Protein AF-A0A7S0HJ41-F1 (afdb_monomer)

Nearest PDB structures (foldseek):
  8xhu-assembly1_B  TM=4.695E-01  e=4.888E-01  Helicobacter pylori 26695
  8xhu-assembly1_C  TM=4.682E-01  e=4.888E-01  Helicobacter pylori 26695
  8xhu-assembly1_A  TM=4.691E-01  e=4.888E-01  Helicobacter pylori 26695
  8xkf-assembly1_A  TM=4.691E-01  e=5.525E-01  Helicobacter pylori 26695
  3re3-assembly2_D  TM=3.876E-01  e=3.385E-01  Francisella tularensis subsp. tularensis SCHU S4

Radius of gyration: 26.17 Å; Cα contacts (8 Å, |Δi|>4): 206; chains: 1; bounding box: 61×37×80 Å

InterPro domains:
  IPR002303 Valine-tRNA ligase [PTHR11946] (1-178)
  IPR009080 Aminoacyl-tRNA synthetase, class Ia, anticodon-binding [SSF47323] (1-137)
  IPR010978 Class I and II aminoacyl-tRNA synthetase, tRNA-binding arm [SSF46589] (123-187)
  IPR019499 Valyl-tRNA synthetase, tRNA-binding arm [PF10458] (123-187)
  IPR037118 Valyl-tRNA synthetase, tRNA-binding arm superfamily [G3DSA:1.10.287.380] (116-187)

pLDDT: mean 84.2, std 10.46, range [46.31, 95.56]

Secondary structure (DSSP, 8-state):
--PPPP---SPPPP--HHHHHHHHHHHHHHHHHHHHHHHTT--TT--B--EEEE-GGGGGGHHHHHHTHHHHHHHHTB-GGG-EEEE--TTSSS--TTPPTTEEEEEEETTEEEEEEHHHH--HHHHHHHHHHHHHHHHHHHHHHHHHHT-HHHHTTS-HHHHHHHHHHHHHHHHHHHHHHHHHHHSPP-

Sequence (190 aa):
MVAAWPQLADQELPVDAEAIVQFEAVQGLVRAVRNARAEYRVEPGKKVTATFAAGGVAAELVPVLEAELDAIATLARIEAETFEVIVLDVSDGSGASGAPPNSVRLVVQDGLEAYLPLADLMDADKERARLGKQAKTLEDGIEKLEKRLNGPGFADKAPPAVVAKAQGELDEQRAALAAVNISLKELPSE

Mean predicted aligned error: 10.28 Å

Solvent-accessible surface area (backbone atoms only — not comparable to full-atom values): 10832 Å² total; per-residue (Å²): 142,81,77,80,75,89,76,76,80,90,57,82,74,93,76,60,69,66,61,48,55,55,49,50,50,54,53,38,48,36,48,52,49,42,49,51,37,58,73,55,61,40,58,90,86,57,61,26,56,42,38,36,26,29,13,81,82,31,43,76,46,49,68,53,53,63,72,42,35,70,58,47,19,65,74,40,34,36,40,65,93,52,62,42,82,40,56,31,48,77,88,75,78,82,52,42,69,83,62,66,79,74,40,50,78,41,80,59,52,84,42,31,34,38,33,33,43,42,78,60,42,41,56,61,65,61,51,48,53,51,48,50,53,51,42,51,54,38,51,58,48,43,55,53,51,50,54,46,56,72,27,75,75,40,60,75,66,49,57,66,71,59,51,52,49,54,50,50,54,42,52,52,44,51,53,52,40,52,51,50,56,50,55,63,66,69,50,80,77,133

Foldseek 3Di:
DDDPDDDPPVDDDDDDPVVVVLVLLLVLLLVQLQVLLVVLVPDPQQAFAKEKEAEDPRVVSVVVCVVCLVVSCVSSVYDSVRYHYFYFPPPPVPTTDPADPQWDWTDRDVRIIMTTHVVSSHDLVVLLVVLVVVLVVLVVVLVVLVCQCPPPCPVVPPDPVVSVVSVVVNVVSVVVSVVSVVVSVVRDDD

Organism: NCBI:txid33657

Structure (mmCIF, N/CA/C/O backbone):
data_AF-A0A7S0HJ41-F1
#
_entry.id   AF-A0A7S0HJ41-F1
#
loop_
_atom_site.group_PDB
_atom_site.id
_atom_site.type_symbol
_atom_site.label_atom_id
_atom_site.label_alt_id
_atom_site.label_comp_id
_atom_site.label_asym_id
_atom_site.label_entity_id
_atom_site.label_seq_id
_atom_site.pdbx_PDB_ins_code
_atom_site.Cartn_x
_atom_site.Cartn_y
_atom_site.Cartn_z
_atom_site.occupancy
_atom_site.B_iso_or_equiv
_atom_site.auth_seq_id
_atom_site.auth_comp_id
_atom_site.auth_asym_id
_atom_site.auth_atom_id
_atom_site.pdbx_PDB_model_num
ATOM 1 N N . MET A 1 1 ? -11.178 19.321 -38.843 1.00 61.84 1 MET A N 1
ATOM 2 C CA . MET A 1 1 ? -11.620 17.928 -39.050 1.00 61.84 1 MET A CA 1
ATOM 3 C C . MET A 1 1 ? -11.489 17.602 -40.537 1.00 61.84 1 MET A C 1
ATOM 5 O O . MET A 1 1 ? -12.437 17.852 -41.258 1.00 61.84 1 MET A O 1
ATOM 9 N N . VAL A 1 2 ? -10.314 17.161 -41.016 1.00 72.75 2 VAL A N 1
ATOM 10 C CA . VAL A 1 2 ? -10.172 16.528 -42.356 1.00 72.75 2 VAL A CA 1
ATOM 11 C C . VAL A 1 2 ? -8.894 15.674 -42.481 1.00 72.75 2 VAL A C 1
ATOM 13 O O . VAL A 1 2 ? -8.319 15.540 -43.554 1.00 72.75 2 VAL A O 1
ATOM 16 N N . ALA A 1 3 ? -8.420 15.078 -41.383 1.00 82.94 3 ALA A N 1
ATOM 17 C CA . ALA A 1 3 ? -7.480 13.968 -41.527 1.00 82.94 3 ALA A CA 1
ATOM 18 C C . ALA A 1 3 ? -8.279 12.741 -41.983 1.00 82.94 3 ALA A C 1
ATOM 20 O O . ALA A 1 3 ? -9.374 12.500 -41.464 1.00 82.94 3 ALA A O 1
ATOM 21 N N . ALA A 1 4 ? -7.759 11.998 -42.960 1.00 85.94 4 ALA A N 1
ATOM 22 C CA . ALA A 1 4 ? -8.336 10.713 -43.321 1.00 85.94 4 ALA A CA 1
ATOM 23 C C . ALA A 1 4 ? -8.298 9.789 -42.098 1.00 85.94 4 ALA A C 1
ATOM 25 O O . ALA A 1 4 ? -7.310 9.762 -41.361 1.00 85.94 4 ALA A O 1
ATOM 26 N N . TRP A 1 5 ? -9.388 9.058 -41.871 1.00 84.94 5 TRP A N 1
ATOM 27 C CA . TRP A 1 5 ? -9.428 8.046 -40.823 1.00 84.94 5 TRP A CA 1
ATOM 28 C C . TRP A 1 5 ? -8.372 6.965 -41.113 1.00 84.94 5 TRP A C 1
ATOM 30 O O . TRP A 1 5 ? -8.244 6.584 -42.282 1.00 84.94 5 TRP A O 1
ATOM 40 N N . PRO A 1 6 ? -7.622 6.467 -40.109 1.00 85.44 6 PRO A N 1
ATOM 41 C CA . PRO A 1 6 ? -6.610 5.438 -40.327 1.00 85.44 6 PRO A CA 1
ATOM 42 C C . PRO A 1 6 ? -7.224 4.205 -40.997 1.00 85.44 6 PRO A C 1
ATOM 44 O O . PRO A 1 6 ? -8.213 3.656 -40.510 1.00 85.44 6 PRO A O 1
ATOM 47 N N . GLN A 1 7 ? -6.651 3.784 -42.123 1.00 81.56 7 GLN A N 1
ATOM 48 C CA . GLN A 1 7 ? -7.089 2.593 -42.844 1.00 81.56 7 GLN A CA 1
ATOM 49 C C . GLN A 1 7 ? -6.137 1.439 -42.532 1.00 81.56 7 GLN A C 1
ATOM 51 O O . GLN A 1 7 ? -4.973 1.463 -42.920 1.00 81.56 7 GLN A O 1
ATOM 56 N N . LEU A 1 8 ? -6.646 0.432 -41.822 1.00 76.44 8 LEU A N 1
ATOM 57 C CA . LEU A 1 8 ? -5.980 -0.851 -41.601 1.00 76.44 8 LEU A CA 1
ATOM 58 C C . LEU A 1 8 ? -6.201 -1.699 -42.861 1.00 76.44 8 LEU A C 1
ATOM 60 O O . LEU A 1 8 ? -7.171 -2.443 -42.949 1.00 76.44 8 LEU A O 1
ATOM 64 N N . ALA A 1 9 ? -5.386 -1.483 -43.893 1.00 66.75 9 ALA A N 1
ATOM 65 C CA . ALA A 1 9 ? -5.538 -2.122 -45.203 1.00 66.75 9 ALA A CA 1
ATOM 66 C C . ALA A 1 9 ? -5.047 -3.584 -45.189 1.00 66.75 9 ALA A C 1
ATOM 68 O O . ALA A 1 9 ? -4.016 -3.890 -45.782 1.00 66.75 9 ALA A O 1
ATOM 69 N N . ASP A 1 10 ? -5.748 -4.456 -44.455 1.00 71.12 10 ASP A N 1
ATOM 70 C CA . ASP A 1 10 ? -5.422 -5.881 -44.238 1.00 71.12 10 ASP A CA 1
ATOM 71 C C . ASP A 1 10 ? -3.997 -6.141 -43.693 1.00 71.12 10 ASP A C 1
ATOM 73 O O . ASP A 1 10 ? -3.511 -7.271 -43.694 1.00 71.12 10 ASP A O 1
ATOM 77 N N . GLN A 1 11 ? -3.319 -5.096 -43.207 1.00 73.81 11 GLN A N 1
ATOM 78 C CA . GLN A 1 11 ? -1.989 -5.164 -42.607 1.00 73.81 11 GLN A CA 1
ATOM 79 C C . GLN A 1 11 ? -2.094 -5.316 -41.093 1.00 73.81 11 GLN A C 1
ATOM 81 O O . GLN A 1 11 ? -2.777 -4.535 -40.424 1.00 73.81 11 GLN A O 1
ATOM 86 N N . GLU A 1 12 ? -1.368 -6.292 -40.553 1.00 77.50 12 GLU A N 1
ATOM 87 C CA . GLU A 1 12 ? -1.119 -6.371 -39.118 1.00 77.50 12 GLU A CA 1
ATOM 88 C C . GLU A 1 12 ? -0.282 -5.163 -38.684 1.00 77.50 12 GLU A C 1
ATOM 90 O O . GLU A 1 12 ? 0.683 -4.772 -39.347 1.00 77.50 12 GLU A O 1
ATOM 95 N N . LEU A 1 13 ? -0.684 -4.536 -37.579 1.00 82.38 13 LEU A N 1
ATOM 96 C CA . LEU A 1 13 ? 0.077 -3.438 -36.996 1.00 82.38 13 LEU A CA 1
ATOM 97 C C . LEU A 1 13 ? 1.436 -3.955 -36.508 1.00 82.38 13 LEU A C 1
ATOM 99 O O . LEU A 1 13 ? 1.514 -5.094 -36.048 1.00 82.38 13 LEU A O 1
ATOM 103 N N . PRO A 1 14 ? 2.498 -3.133 -36.558 1.00 85.19 14 PRO A N 1
ATOM 104 C CA . PRO A 1 14 ? 3.761 -3.502 -35.941 1.00 85.19 14 PRO A CA 1
ATOM 105 C C . PRO A 1 14 ? 3.536 -3.731 -34.443 1.00 85.19 14 PRO A C 1
ATOM 107 O O . PRO A 1 14 ? 3.084 -2.835 -33.729 1.00 85.19 14 PRO A O 1
ATOM 110 N N . VAL A 1 15 ? 3.833 -4.948 -33.989 1.00 90.12 15 VAL A N 1
ATOM 111 C CA . VAL A 1 15 ? 3.780 -5.342 -32.581 1.00 90.12 15 VAL A CA 1
ATOM 112 C C . VAL A 1 15 ? 5.204 -5.557 -32.104 1.00 90.12 15 VAL A C 1
ATOM 114 O O . VAL A 1 15 ? 5.925 -6.395 -32.643 1.00 90.12 15 VAL A O 1
ATOM 117 N N . ASP A 1 16 ? 5.588 -4.808 -31.079 1.00 94.31 16 ASP A N 1
ATOM 118 C CA . ASP A 1 16 ? 6.848 -5.001 -30.378 1.00 94.31 16 ASP A CA 1
ATOM 119 C C . ASP A 1 16 ? 6.588 -5.829 -29.115 1.00 94.31 16 ASP A C 1
ATOM 121 O O . ASP A 1 16 ? 6.077 -5.331 -28.111 1.00 94.31 16 ASP A O 1
ATOM 125 N N . ALA A 1 17 ? 6.876 -7.129 -29.199 1.00 93.44 17 ALA A N 1
ATOM 126 C CA . ALA A 1 17 ? 6.646 -8.058 -28.098 1.00 93.44 17 ALA A CA 1
ATOM 127 C C . ALA A 1 17 ? 7.552 -7.768 -26.891 1.00 93.44 17 ALA A C 1
ATOM 129 O O . ALA A 1 17 ? 7.129 -7.961 -25.753 1.00 93.44 17 ALA A O 1
ATOM 130 N N . GLU A 1 18 ? 8.773 -7.285 -27.131 1.00 91.38 18 GLU A N 1
ATOM 131 C CA . GLU A 1 18 ? 9.718 -6.952 -26.068 1.00 91.38 18 GLU A CA 1
ATOM 132 C C . GLU A 1 18 ? 9.232 -5.721 -25.300 1.00 91.38 18 GLU A C 1
ATOM 134 O O . GLU A 1 18 ? 9.114 -5.766 -24.074 1.00 91.38 18 GLU A O 1
ATOM 139 N N . ALA A 1 19 ? 8.830 -4.669 -26.020 1.00 91.75 19 ALA A N 1
ATOM 140 C CA . ALA A 1 19 ? 8.266 -3.468 -25.412 1.00 91.75 19 ALA A CA 1
ATOM 141 C C . ALA A 1 19 ? 6.992 -3.766 -24.604 1.00 91.75 19 ALA A C 1
ATOM 143 O O . ALA A 1 19 ? 6.773 -3.162 -23.555 1.00 91.75 19 ALA A O 1
ATOM 144 N N . ILE A 1 20 ? 6.157 -4.712 -25.055 1.00 93.44 20 ILE A N 1
ATOM 145 C CA . ILE A 1 20 ? 4.972 -5.147 -24.302 1.00 93.44 20 ILE A CA 1
ATOM 146 C C . ILE A 1 20 ? 5.381 -5.767 -22.963 1.00 93.44 20 ILE A C 1
ATOM 148 O O . ILE A 1 20 ? 4.877 -5.331 -21.930 1.00 93.44 20 ILE A O 1
ATOM 152 N N . VAL A 1 21 ? 6.314 -6.724 -22.957 1.00 91.75 21 VAL A N 1
ATOM 153 C CA . VAL A 1 21 ? 6.778 -7.389 -21.723 1.00 91.75 21 VAL A CA 1
ATOM 154 C C . VAL A 1 21 ? 7.402 -6.383 -20.753 1.00 91.75 21 VAL A C 1
ATOM 156 O O . VAL A 1 21 ? 7.091 -6.374 -19.560 1.00 91.75 21 VAL A O 1
ATOM 159 N N . GLN A 1 22 ? 8.249 -5.496 -21.271 1.00 91.94 22 GLN A N 1
ATOM 160 C CA . GLN A 1 22 ? 8.882 -4.429 -20.500 1.00 91.94 22 GLN 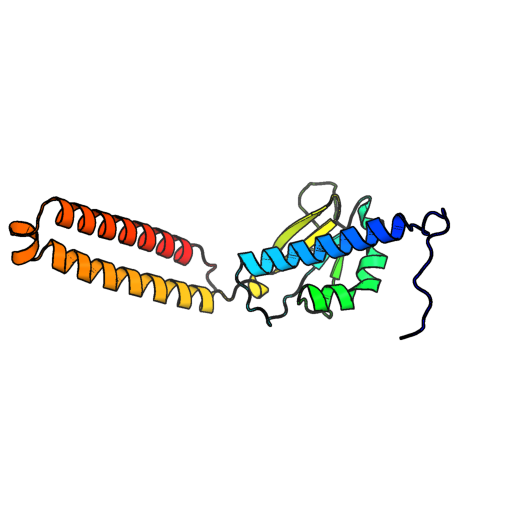A CA 1
ATOM 161 C C . GLN A 1 22 ? 7.841 -3.495 -19.866 1.00 91.94 22 GLN A C 1
ATOM 163 O O . GLN A 1 22 ? 7.886 -3.209 -18.665 1.00 91.94 22 GLN A O 1
ATOM 168 N N . PHE A 1 23 ? 6.855 -3.060 -20.651 1.00 93.31 23 PHE A N 1
ATOM 169 C CA . PHE A 1 23 ? 5.800 -2.174 -20.176 1.00 93.31 23 PHE A CA 1
ATOM 170 C C . PHE A 1 23 ? 4.867 -2.859 -19.171 1.00 93.31 23 PHE A C 1
ATOM 172 O O . PHE A 1 23 ? 4.455 -2.238 -18.189 1.00 93.31 23 PHE A O 1
ATOM 179 N N . GLU A 1 24 ? 4.559 -4.143 -19.358 1.00 94.12 24 GLU A N 1
ATOM 180 C CA . GLU A 1 24 ? 3.777 -4.933 -18.405 1.00 94.12 24 GLU A CA 1
ATOM 181 C C . GLU A 1 24 ? 4.469 -5.035 -17.043 1.00 94.12 24 GLU A C 1
ATOM 183 O O . GLU A 1 24 ? 3.802 -4.868 -16.015 1.00 94.12 24 GLU A O 1
ATOM 188 N N . ALA A 1 25 ? 5.795 -5.208 -17.017 1.00 91.81 25 ALA A N 1
ATOM 189 C CA . ALA A 1 25 ? 6.572 -5.209 -15.780 1.00 91.81 25 ALA A CA 1
ATOM 190 C C . ALA A 1 25 ? 6.502 -3.851 -15.059 1.00 91.81 25 ALA A C 1
ATOM 192 O O . ALA A 1 25 ? 6.196 -3.800 -13.863 1.00 91.81 25 ALA A O 1
ATOM 193 N N . VAL A 1 26 ? 6.678 -2.741 -15.789 1.00 93.06 26 VAL A N 1
ATOM 194 C CA . VAL A 1 26 ? 6.526 -1.373 -15.253 1.00 93.06 26 VAL A CA 1
ATOM 195 C C . VAL A 1 26 ? 5.117 -1.158 -14.690 1.00 93.06 26 VAL A C 1
ATOM 197 O O . VAL A 1 26 ? 4.940 -0.660 -13.573 1.00 93.06 26 VAL A O 1
ATOM 200 N N . GLN A 1 27 ? 4.083 -1.575 -15.423 1.00 94.88 27 GLN A N 1
ATOM 201 C CA . GLN A 1 27 ? 2.699 -1.491 -14.959 1.00 94.88 27 GLN A CA 1
ATOM 202 C C . GLN A 1 27 ? 2.441 -2.350 -13.720 1.00 94.88 27 GLN A C 1
ATOM 204 O O . GLN A 1 27 ? 1.666 -1.943 -12.849 1.00 94.88 27 GLN A O 1
ATOM 209 N N . GLY A 1 28 ? 3.018 -3.551 -13.666 1.00 94.50 28 GLY A N 1
ATOM 210 C CA . GLY A 1 28 ? 2.937 -4.454 -12.523 1.00 94.50 28 GLY A CA 1
ATOM 211 C C . GLY A 1 28 ? 3.541 -3.812 -11.280 1.00 94.50 28 GLY A C 1
ATOM 212 O O . GLY A 1 28 ? 2.885 -3.756 -10.240 1.00 94.50 28 GLY A O 1
ATOM 213 N N . LEU A 1 29 ? 4.727 -3.225 -11.424 1.00 92.50 29 LEU A N 1
ATOM 214 C CA . LEU A 1 29 ? 5.444 -2.530 -10.360 1.00 92.50 29 LEU A CA 1
ATOM 215 C C . LEU A 1 29 ? 4.627 -1.365 -9.793 1.00 92.50 29 LEU A C 1
ATOM 217 O O . LEU A 1 29 ? 4.362 -1.290 -8.592 1.00 92.50 29 LEU A O 1
ATOM 221 N N . VAL A 1 30 ? 4.143 -0.488 -10.676 1.00 94.19 30 VAL A N 1
ATOM 222 C CA . VAL A 1 30 ? 3.308 0.659 -10.297 1.00 94.19 30 VAL A CA 1
ATOM 223 C C . VAL A 1 30 ? 2.020 0.201 -9.606 1.00 94.19 30 VAL A C 1
ATOM 225 O O . VAL A 1 30 ? 1.594 0.819 -8.626 1.00 94.19 30 VAL A O 1
ATOM 228 N N . ARG A 1 31 ? 1.382 -0.871 -10.095 1.00 95.56 31 ARG A N 1
ATOM 229 C CA . ARG A 1 31 ? 0.179 -1.442 -9.469 1.00 95.56 31 ARG A CA 1
ATOM 230 C C . ARG A 1 31 ? 0.475 -1.983 -8.075 1.00 95.56 31 ARG A C 1
ATOM 232 O O . ARG A 1 31 ? -0.272 -1.658 -7.156 1.00 95.56 31 ARG A O 1
ATOM 239 N N . ALA A 1 32 ? 1.554 -2.742 -7.910 1.00 93.94 32 ALA A N 1
ATOM 240 C CA . ALA A 1 32 ? 1.951 -3.301 -6.623 1.00 93.94 32 ALA A CA 1
ATOM 241 C C . ALA A 1 32 ? 2.167 -2.193 -5.581 1.00 93.94 32 ALA A C 1
ATOM 243 O O . ALA A 1 32 ? 1.553 -2.225 -4.514 1.00 93.94 32 ALA A O 1
ATOM 244 N N . VAL A 1 33 ? 2.937 -1.155 -5.925 1.00 92.38 33 VAL A N 1
ATOM 245 C CA . VAL A 1 33 ? 3.189 -0.020 -5.020 1.00 92.38 33 VAL A CA 1
ATOM 246 C C . VAL A 1 33 ? 1.896 0.725 -4.681 1.00 92.38 33 VAL A C 1
ATOM 248 O O . VAL A 1 33 ? 1.646 1.043 -3.519 1.00 92.38 33 VAL A O 1
ATOM 251 N N . ARG A 1 34 ? 1.026 0.991 -5.664 1.00 93.56 34 ARG A N 1
ATOM 252 C CA . ARG A 1 34 ? -0.260 1.669 -5.415 1.00 93.56 34 ARG A CA 1
ATOM 253 C C . ARG A 1 34 ? -1.185 0.858 -4.511 1.00 93.56 34 ARG A C 1
ATOM 255 O O . ARG A 1 34 ? -1.835 1.451 -3.652 1.00 93.56 34 ARG A O 1
ATOM 262 N N . ASN A 1 35 ? -1.232 -0.459 -4.692 1.00 93.38 35 ASN A N 1
ATOM 263 C CA . ASN A 1 35 ? -2.031 -1.350 -3.857 1.00 93.38 35 ASN A CA 1
ATOM 264 C C . ASN A 1 35 ? -1.524 -1.342 -2.415 1.00 93.38 35 ASN A C 1
ATOM 266 O O . ASN A 1 35 ? -2.322 -1.121 -1.509 1.00 93.38 35 ASN A O 1
ATOM 270 N N . ALA A 1 36 ? -0.209 -1.457 -2.210 1.00 90.56 36 ALA A N 1
ATOM 271 C CA . ALA A 1 36 ? 0.387 -1.348 -0.882 1.00 90.56 36 ALA A CA 1
ATOM 272 C C . ALA A 1 36 ? 0.071 0.012 -0.238 1.00 90.56 36 ALA A C 1
ATOM 274 O O . ALA A 1 36 ? -0.405 0.075 0.892 1.00 90.56 36 ALA A O 1
ATOM 275 N N . ARG A 1 37 ? 0.216 1.123 -0.973 1.00 90.75 37 ARG A N 1
ATOM 276 C CA . ARG A 1 37 ? -0.156 2.454 -0.459 1.00 90.75 37 ARG A CA 1
ATOM 277 C C . ARG A 1 37 ? -1.628 2.532 -0.039 1.00 90.75 37 ARG A C 1
ATOM 279 O O . ARG A 1 37 ? -1.931 3.179 0.959 1.00 90.75 37 ARG A O 1
ATOM 286 N N . ALA A 1 38 ? -2.537 1.889 -0.772 1.00 88.81 38 ALA A N 1
ATOM 287 C CA . ALA A 1 38 ? -3.955 1.843 -0.416 1.00 88.81 38 ALA A CA 1
ATOM 288 C C . ALA A 1 38 ? -4.219 0.971 0.823 1.00 88.81 38 ALA A C 1
ATOM 290 O O . ALA A 1 38 ? -4.991 1.371 1.695 1.00 88.81 38 ALA A O 1
ATOM 291 N N . GLU A 1 39 ? -3.555 -0.181 0.919 1.00 87.25 39 GLU A N 1
ATOM 292 C CA . GLU A 1 39 ? -3.651 -1.110 2.047 1.00 87.25 39 GLU A CA 1
ATOM 293 C C . GLU A 1 39 ? -3.184 -0.460 3.356 1.00 87.25 39 GLU A C 1
ATOM 295 O O . GLU A 1 39 ? -3.925 -0.451 4.341 1.00 87.25 39 GLU A O 1
ATOM 300 N N . TYR A 1 40 ? -2.026 0.204 3.325 1.00 85.81 40 TYR A N 1
ATOM 301 C CA . TYR A 1 40 ? -1.473 0.959 4.455 1.00 85.81 40 TYR A CA 1
ATOM 302 C C . TYR A 1 40 ? -2.077 2.364 4.614 1.00 85.81 40 TYR A C 1
ATOM 304 O O . TYR A 1 40 ? -1.671 3.117 5.496 1.00 85.81 40 TYR A O 1
ATOM 312 N N . ARG A 1 41 ? -3.075 2.725 3.792 1.00 83.44 41 ARG A N 1
ATOM 313 C CA . ARG A 1 41 ? -3.804 4.008 3.847 1.00 83.44 41 ARG A CA 1
ATOM 314 C C . ARG A 1 41 ? -2.887 5.236 3.812 1.00 83.44 41 ARG A C 1
ATOM 316 O O . ARG A 1 41 ? -3.162 6.248 4.459 1.00 83.44 41 ARG A O 1
ATOM 323 N N . VAL A 1 42 ? -1.822 5.154 3.022 1.00 86.00 42 VAL A N 1
ATOM 324 C CA . VAL A 1 42 ? -0.880 6.252 2.792 1.00 86.00 42 VAL A CA 1
ATOM 325 C C . VAL A 1 42 ? -1.631 7.456 2.227 1.00 86.00 42 VAL A C 1
ATOM 327 O O . VAL A 1 42 ? -2.448 7.328 1.312 1.00 86.00 42 VAL A O 1
ATOM 330 N N . GLU A 1 43 ? -1.330 8.649 2.739 1.00 84.81 43 GLU A N 1
ATOM 331 C CA . GLU A 1 43 ? -1.908 9.888 2.220 1.00 84.81 43 GLU A CA 1
ATOM 332 C C . GLU A 1 43 ? -1.629 10.021 0.707 1.00 84.81 43 GLU A C 1
ATOM 334 O O . GLU A 1 43 ? -0.477 9.885 0.285 1.00 84.81 43 GLU A O 1
ATOM 339 N N . PRO A 1 44 ? -2.631 10.334 -0.142 1.00 83.12 44 PRO A N 1
ATOM 340 C CA . PRO A 1 44 ? -2.469 10.291 -1.598 1.00 83.12 44 PRO A CA 1
ATOM 341 C C . PRO A 1 44 ? -1.278 11.095 -2.137 1.00 83.12 44 PRO A C 1
ATOM 343 O O . PRO A 1 44 ? -0.639 10.658 -3.097 1.00 83.12 44 PRO A O 1
ATOM 346 N N . GLY A 1 45 ? -0.963 12.234 -1.510 1.00 85.00 45 GLY A N 1
ATOM 347 C CA . GLY A 1 45 ? 0.143 13.120 -1.881 1.00 85.00 45 GLY A CA 1
ATOM 348 C C . GLY A 1 45 ? 1.493 12.816 -1.222 1.00 85.00 45 GLY A C 1
ATOM 349 O O . GLY A 1 45 ? 2.490 13.383 -1.664 1.00 85.00 45 GLY A O 1
ATOM 350 N N . LYS A 1 46 ? 1.553 11.941 -0.205 1.00 86.50 46 LYS A N 1
ATOM 351 C CA . LYS A 1 46 ? 2.812 11.569 0.459 1.00 86.50 46 LYS A CA 1
ATOM 352 C C . LYS A 1 46 ? 3.649 10.727 -0.499 1.00 86.50 46 LYS A C 1
ATOM 354 O O . LYS A 1 46 ? 3.169 9.698 -0.983 1.00 86.50 46 LYS A O 1
ATOM 359 N N . LYS A 1 47 ? 4.873 11.171 -0.779 1.00 89.50 47 LYS A N 1
ATOM 360 C CA . LYS A 1 47 ? 5.847 10.348 -1.493 1.00 89.50 47 LYS A CA 1
ATOM 361 C C . LYS A 1 47 ? 6.456 9.330 -0.531 1.00 89.50 47 LYS A C 1
ATOM 363 O O . LYS A 1 47 ? 6.551 9.606 0.661 1.00 89.50 47 LYS A O 1
ATOM 368 N N . VAL A 1 48 ? 6.785 8.153 -1.044 1.00 88.94 48 VAL A N 1
ATOM 369 C CA . VAL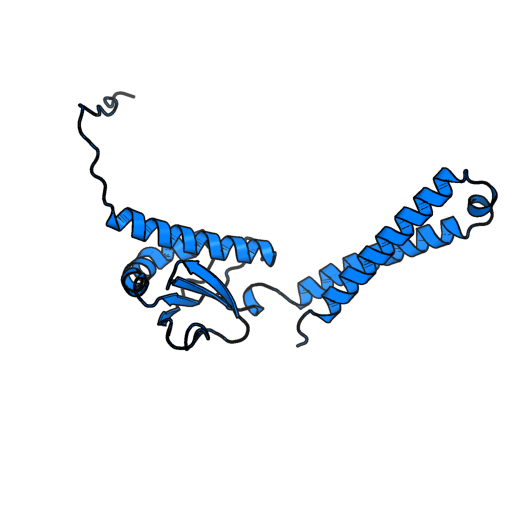 A 1 48 ? 7.391 7.064 -0.265 1.00 88.94 48 VAL A CA 1
ATOM 370 C C . VAL A 1 48 ? 8.686 6.624 -0.930 1.00 88.94 48 VAL A C 1
ATOM 372 O O . VAL A 1 48 ? 8.784 6.672 -2.159 1.00 88.94 48 VAL A O 1
ATOM 375 N N . THR A 1 49 ? 9.671 6.203 -0.149 1.00 90.06 49 THR A N 1
ATOM 376 C CA . THR A 1 49 ? 10.867 5.578 -0.715 1.00 90.06 49 THR A CA 1
ATOM 377 C C . THR A 1 49 ? 10.541 4.155 -1.169 1.00 90.06 49 THR A C 1
ATOM 379 O O . THR A 1 49 ? 9.626 3.507 -0.647 1.00 90.06 49 THR A O 1
ATOM 382 N N . ALA A 1 50 ? 11.230 3.687 -2.207 1.00 88.69 50 ALA A N 1
ATOM 383 C CA . ALA A 1 50 ? 11.043 2.344 -2.735 1.00 88.69 50 ALA A CA 1
ATOM 384 C C . ALA A 1 50 ? 12.363 1.807 -3.287 1.00 88.69 50 ALA A C 1
ATOM 386 O O . ALA A 1 50 ? 12.994 2.445 -4.127 1.00 88.69 50 ALA A O 1
ATOM 387 N N . THR A 1 51 ? 12.726 0.607 -2.849 1.00 88.94 51 THR A N 1
ATOM 388 C CA . THR A 1 51 ? 13.858 -0.150 -3.384 1.00 88.94 51 THR A CA 1
ATOM 389 C C . THR A 1 51 ? 13.311 -1.261 -4.260 1.00 88.94 51 THR A C 1
ATOM 391 O O . THR A 1 51 ? 12.456 -2.033 -3.823 1.00 88.94 51 THR A O 1
ATOM 394 N N . PHE A 1 52 ? 13.782 -1.364 -5.494 1.00 88.38 52 PHE A N 1
ATOM 395 C CA . PHE A 1 52 ? 13.371 -2.431 -6.397 1.00 88.38 52 PHE A CA 1
ATOM 396 C C . PHE A 1 52 ? 14.440 -3.500 -6.454 1.00 88.38 52 PHE A C 1
ATOM 398 O O . PHE A 1 52 ? 15.627 -3.202 -6.427 1.00 88.38 52 PHE A O 1
ATOM 405 N N . ALA A 1 53 ? 14.020 -4.754 -6.524 1.00 87.19 53 ALA A N 1
ATOM 406 C CA . ALA A 1 53 ? 14.938 -5.864 -6.644 1.00 87.19 53 ALA A CA 1
ATOM 407 C C . ALA A 1 53 ? 14.615 -6.674 -7.886 1.00 87.19 53 ALA A C 1
ATOM 409 O O . ALA A 1 53 ? 13.470 -7.081 -8.083 1.00 87.1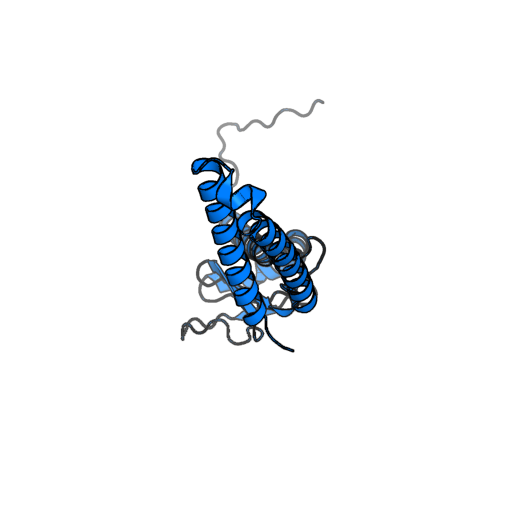9 53 ALA A O 1
ATOM 410 N N . ALA A 1 54 ? 15.631 -6.911 -8.706 1.00 87.19 54 ALA A N 1
ATOM 411 C CA . ALA A 1 54 ? 15.516 -7.701 -9.919 1.00 87.19 54 ALA A CA 1
ATOM 412 C C . ALA A 1 54 ? 16.587 -8.798 -9.941 1.00 87.19 54 ALA A C 1
ATOM 414 O O . ALA A 1 54 ? 17.749 -8.554 -9.615 1.00 87.19 54 ALA A O 1
ATOM 415 N N . GLY A 1 55 ? 16.212 -10.016 -10.321 1.00 85.19 55 GLY A N 1
ATOM 416 C CA . GLY A 1 55 ? 17.120 -11.155 -10.444 1.00 85.19 55 GLY A CA 1
ATOM 417 C C . GLY A 1 55 ? 16.605 -12.202 -11.427 1.00 85.19 55 GLY A C 1
ATOM 418 O O . GLY A 1 55 ? 15.470 -12.134 -11.902 1.00 85.19 55 GLY A O 1
ATOM 419 N N . GLY A 1 56 ? 17.455 -13.173 -11.767 1.00 84.38 56 GLY A N 1
ATOM 420 C CA . GLY A 1 56 ? 17.129 -14.191 -12.769 1.00 84.38 56 GLY A CA 1
ATOM 421 C C . GLY A 1 56 ? 16.762 -13.566 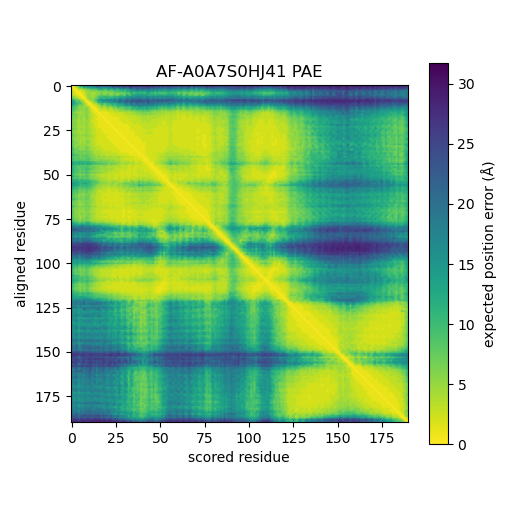-14.120 1.00 84.38 56 GLY A C 1
ATOM 422 O O . GLY A 1 56 ? 17.489 -12.714 -14.623 1.00 84.38 56 GLY A O 1
ATOM 423 N N . VAL A 1 57 ? 15.619 -13.967 -14.686 1.00 81.25 57 VAL A N 1
ATOM 424 C CA . VAL A 1 57 ? 15.107 -13.447 -15.972 1.00 81.25 57 VAL A CA 1
ATOM 425 C C . VAL A 1 57 ? 14.751 -11.958 -15.886 1.00 81.25 57 VAL A C 1
ATOM 427 O O . VAL A 1 57 ? 14.928 -11.219 -16.847 1.00 81.25 57 VAL A O 1
ATOM 430 N N . ALA A 1 58 ? 14.306 -11.479 -14.722 1.00 84.88 58 ALA A N 1
ATOM 431 C CA . ALA A 1 58 ? 13.932 -10.079 -14.543 1.00 84.88 58 ALA A CA 1
ATOM 432 C C . ALA A 1 58 ? 15.138 -9.129 -14.444 1.00 84.88 58 ALA A C 1
ATOM 434 O O . ALA A 1 58 ? 14.949 -7.917 -14.495 1.00 84.88 58 ALA A O 1
ATOM 435 N N . ALA A 1 59 ? 16.371 -9.641 -14.338 1.00 86.06 59 ALA A N 1
ATOM 436 C CA . ALA A 1 59 ? 17.572 -8.804 -14.340 1.00 86.06 59 ALA A CA 1
ATOM 437 C C . ALA A 1 59 ? 17.721 -7.993 -15.644 1.00 86.06 59 ALA A C 1
ATOM 439 O O . ALA A 1 59 ? 18.259 -6.889 -15.627 1.00 86.06 59 ALA A O 1
ATOM 440 N N . GLU A 1 60 ? 17.185 -8.493 -16.762 1.00 87.94 60 GLU A N 1
ATOM 441 C CA . GLU A 1 60 ? 17.168 -7.783 -18.049 1.00 87.94 60 GLU A CA 1
ATOM 442 C C . GLU A 1 60 ? 16.255 -6.545 -18.038 1.00 87.94 60 GLU A C 1
ATOM 444 O O . GLU A 1 60 ? 16.402 -5.660 -18.877 1.00 87.94 60 GLU A O 1
ATOM 449 N N . LEU A 1 61 ? 15.341 -6.442 -17.067 1.00 87.81 61 LEU A N 1
ATOM 450 C CA . LEU A 1 61 ? 14.432 -5.304 -16.923 1.00 87.81 61 LEU A CA 1
ATOM 451 C C . LEU A 1 61 ? 15.069 -4.127 -16.178 1.00 87.81 61 LEU A C 1
ATOM 453 O O . LEU A 1 61 ? 14.508 -3.035 -16.205 1.00 87.81 61 LEU A O 1
ATOM 457 N N . VAL A 1 62 ? 16.226 -4.308 -15.531 1.00 88.12 62 VAL A N 1
ATOM 458 C CA . VAL A 1 62 ? 16.885 -3.244 -14.751 1.00 88.12 62 VAL A CA 1
ATOM 459 C C . VAL A 1 62 ? 17.109 -1.966 -15.574 1.00 88.12 62 VAL A C 1
ATOM 461 O O . VAL A 1 62 ? 16.645 -0.916 -15.129 1.00 88.12 62 VAL A O 1
ATOM 464 N N . PRO A 1 63 ? 17.687 -2.014 -16.793 1.00 89.81 63 PRO A N 1
ATOM 465 C CA . PRO A 1 63 ? 17.899 -0.806 -17.594 1.00 89.81 63 PRO A CA 1
ATOM 466 C C . PRO A 1 63 ? 16.591 -0.115 -17.997 1.00 89.81 63 PRO A C 1
ATOM 468 O O . PRO A 1 63 ? 16.543 1.103 -18.141 1.00 89.81 63 PRO A O 1
ATOM 471 N N . VAL A 1 64 ? 15.515 -0.887 -18.171 1.00 90.12 64 VAL A N 1
ATOM 472 C CA . VAL A 1 64 ? 14.182 -0.367 -18.507 1.00 90.12 64 VAL A CA 1
ATOM 473 C C . VAL A 1 64 ? 13.582 0.358 -17.308 1.00 90.12 64 VAL A C 1
ATOM 475 O O . VAL A 1 64 ? 13.050 1.455 -17.452 1.00 90.12 64 VAL A O 1
ATOM 478 N N . LEU A 1 65 ? 13.682 -0.231 -16.114 1.00 87.88 65 LEU A N 1
ATOM 479 C CA . LEU A 1 65 ? 13.203 0.387 -14.877 1.00 87.88 65 LEU A CA 1
ATOM 480 C C . LEU A 1 65 ? 13.967 1.677 -14.561 1.00 87.88 65 LEU A C 1
ATOM 482 O O . LEU A 1 65 ? 13.357 2.646 -14.115 1.00 87.88 65 LEU A O 1
ATOM 486 N N . GLU A 1 66 ? 15.275 1.699 -14.822 1.00 89.00 66 GLU A N 1
ATOM 487 C CA . GLU A 1 66 ? 16.107 2.901 -14.714 1.00 89.00 66 GLU A CA 1
ATOM 488 C C . GLU A 1 66 ? 15.692 3.976 -15.730 1.00 89.00 66 GLU A C 1
ATOM 490 O O . GLU A 1 66 ? 15.560 5.145 -15.367 1.00 89.00 66 GLU A O 1
ATOM 495 N N . ALA A 1 67 ? 15.439 3.594 -16.986 1.00 90.69 67 ALA A N 1
ATOM 496 C CA . ALA A 1 67 ? 15.013 4.522 -18.035 1.00 90.69 67 ALA A CA 1
ATOM 497 C C . ALA A 1 67 ? 13.614 5.114 -17.782 1.00 90.69 67 ALA A C 1
ATOM 499 O O . ALA A 1 67 ? 13.378 6.289 -18.058 1.00 90.69 67 ALA A O 1
ATOM 500 N N . GLU A 1 68 ? 12.698 4.319 -17.226 1.00 90.62 68 GLU A N 1
ATOM 501 C CA . GLU A 1 68 ? 11.305 4.704 -16.957 1.00 90.62 68 GLU A CA 1
ATOM 502 C C . GLU A 1 68 ? 11.079 5.211 -15.524 1.00 90.62 68 GLU A C 1
ATOM 504 O O . GLU A 1 68 ? 9.936 5.371 -15.075 1.00 90.62 68 GLU A O 1
ATOM 509 N N . LEU A 1 69 ? 12.159 5.494 -14.790 1.00 88.56 69 LEU A N 1
ATOM 510 C CA . LEU A 1 69 ? 12.107 5.887 -13.387 1.00 88.56 69 LEU A CA 1
ATOM 511 C C . LEU A 1 69 ? 11.170 7.074 -13.139 1.00 88.56 69 LEU A C 1
ATOM 513 O O . LEU A 1 69 ? 10.325 7.021 -12.248 1.00 88.56 69 LEU A O 1
ATOM 517 N N . ASP A 1 70 ? 11.260 8.132 -13.941 1.00 90.56 70 ASP A N 1
ATOM 518 C CA . ASP A 1 70 ? 10.429 9.327 -13.761 1.00 90.56 70 ASP A CA 1
ATOM 519 C C . ASP A 1 70 ? 8.930 9.023 -13.912 1.00 90.56 70 ASP A C 1
ATOM 521 O O . ASP A 1 70 ? 8.084 9.554 -13.172 1.00 90.56 70 ASP A O 1
ATOM 525 N N . ALA A 1 71 ? 8.586 8.131 -14.846 1.00 91.94 71 ALA A N 1
ATOM 526 C CA . ALA A 1 71 ? 7.220 7.678 -15.056 1.00 91.94 71 ALA A CA 1
ATOM 527 C C . ALA A 1 71 ? 6.740 6.841 -13.863 1.00 91.94 71 ALA A C 1
ATOM 529 O O . ALA A 1 71 ? 5.665 7.113 -13.312 1.00 91.94 71 ALA A O 1
ATOM 530 N N . ILE A 1 72 ? 7.552 5.880 -13.410 1.00 91.62 72 ILE A N 1
ATOM 531 C CA . ILE A 1 72 ? 7.269 5.057 -12.226 1.00 91.62 72 ILE A CA 1
ATOM 532 C C . ILE A 1 72 ? 7.098 5.953 -10.994 1.00 91.62 72 ILE A C 1
ATOM 534 O O . ILE A 1 72 ? 6.096 5.835 -10.287 1.00 91.62 72 ILE A O 1
ATOM 538 N N . ALA A 1 73 ? 8.002 6.908 -10.780 1.00 91.19 73 ALA A N 1
ATOM 539 C CA . ALA A 1 73 ? 7.979 7.847 -9.668 1.00 91.19 73 ALA A CA 1
ATOM 540 C C . ALA A 1 73 ? 6.717 8.693 -9.629 1.00 91.19 73 ALA A C 1
ATOM 542 O O . ALA A 1 73 ? 6.044 8.803 -8.595 1.00 91.19 73 ALA A O 1
ATOM 543 N N . TH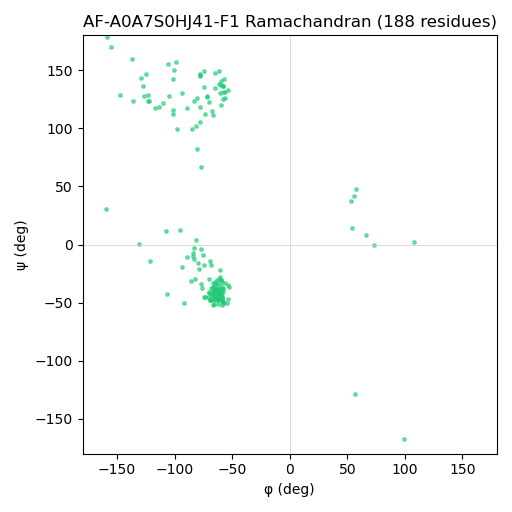R A 1 74 ? 6.335 9.224 -10.782 1.00 92.25 74 THR A N 1
ATOM 544 C CA . THR A 1 74 ? 5.126 10.031 -10.919 1.00 92.25 74 THR A CA 1
ATOM 545 C C . THR A 1 74 ? 3.869 9.203 -10.672 1.00 92.25 74 THR A C 1
ATOM 547 O O . THR A 1 74 ? 2.971 9.630 -9.937 1.00 92.25 74 THR A O 1
ATOM 550 N N . LEU A 1 75 ? 3.796 8.009 -11.263 1.00 93.25 75 LEU A N 1
ATOM 551 C CA . LEU A 1 75 ? 2.610 7.165 -11.211 1.00 93.25 75 LEU A CA 1
ATOM 552 C C . LEU A 1 75 ? 2.439 6.511 -9.834 1.00 93.25 75 LEU A C 1
ATOM 554 O O . LEU A 1 75 ? 1.332 6.527 -9.287 1.00 93.25 75 LEU A O 1
ATOM 558 N N . ALA A 1 76 ? 3.504 5.967 -9.256 1.00 91.31 76 ALA A N 1
ATOM 559 C CA . ALA A 1 76 ? 3.476 5.282 -7.969 1.00 91.31 76 ALA A CA 1
ATOM 560 C C . ALA A 1 76 ? 3.580 6.233 -6.762 1.00 91.31 76 ALA A C 1
ATOM 562 O O . ALA A 1 76 ? 3.309 5.804 -5.641 1.00 91.31 76 ALA A O 1
ATOM 563 N N . ARG A 1 77 ? 3.891 7.523 -6.987 1.00 91.56 77 ARG A N 1
ATOM 564 C CA . ARG A 1 77 ? 4.196 8.518 -5.941 1.00 91.56 77 ARG A CA 1
ATOM 565 C C . ARG A 1 77 ? 5.375 8.077 -5.072 1.00 91.56 77 ARG A C 1
ATOM 567 O O . ARG A 1 77 ? 5.290 8.140 -3.849 1.00 91.56 77 ARG A O 1
ATOM 574 N N . ILE A 1 78 ? 6.459 7.649 -5.713 1.00 89.12 78 ILE A N 1
ATOM 575 C CA . ILE A 1 78 ? 7.716 7.344 -5.021 1.00 89.12 78 ILE A CA 1
ATOM 576 C C . ILE A 1 78 ? 8.698 8.517 -5.126 1.00 89.12 78 ILE A C 1
ATOM 578 O O . ILE A 1 78 ? 8.578 9.373 -6.010 1.00 89.12 78 ILE A O 1
ATOM 582 N N . GLU A 1 79 ? 9.641 8.596 -4.193 1.00 86.00 79 GLU A N 1
ATOM 583 C CA . GLU A 1 79 ? 10.741 9.559 -4.251 1.00 86.00 79 GLU A CA 1
ATOM 584 C C . GLU A 1 79 ? 11.811 9.076 -5.233 1.00 86.00 79 GLU A C 1
ATOM 586 O O . GLU A 1 79 ? 12.571 8.162 -4.929 1.00 86.00 79 GLU A O 1
ATOM 591 N N . ALA A 1 80 ? 11.875 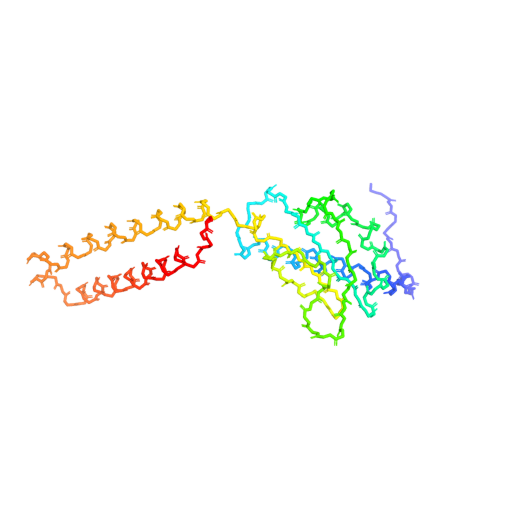9.703 -6.414 1.00 72.00 80 ALA A N 1
ATOM 592 C CA . ALA A 1 80 ? 12.812 9.329 -7.479 1.00 72.00 80 ALA A CA 1
ATOM 593 C C . ALA A 1 80 ? 14.285 9.345 -7.027 1.00 72.00 80 ALA A C 1
ATOM 595 O O . ALA A 1 80 ? 15.068 8.514 -7.465 1.00 72.00 80 ALA A O 1
ATOM 596 N N . GLU A 1 81 ? 14.648 10.247 -6.109 1.00 68.12 81 GLU A N 1
ATOM 597 C CA . GLU A 1 81 ? 16.011 10.372 -5.563 1.00 68.12 81 GLU A CA 1
ATOM 598 C C . GLU A 1 81 ? 16.423 9.192 -4.667 1.00 68.12 81 GLU A C 1
ATOM 600 O O . GLU A 1 81 ? 17.603 9.024 -4.379 1.00 68.12 81 GLU A O 1
ATOM 605 N N . THR A 1 82 ? 15.462 8.368 -4.243 1.00 62.16 82 THR A N 1
ATOM 606 C CA . THR A 1 82 ? 15.689 7.179 -3.401 1.00 62.16 82 THR A CA 1
ATOM 607 C C . THR A 1 82 ? 15.520 5.874 -4.170 1.00 62.16 82 THR A C 1
ATOM 609 O O . THR A 1 82 ? 15.449 4.804 -3.571 1.00 62.16 82 THR A O 1
ATOM 612 N N . PHE A 1 83 ? 15.433 5.960 -5.499 1.00 66.50 83 PHE A N 1
ATOM 613 C CA . PHE A 1 83 ? 15.380 4.785 -6.346 1.00 66.50 83 PHE A CA 1
ATOM 614 C C . PHE A 1 83 ? 16.709 4.050 -6.301 1.00 66.50 83 PHE A C 1
ATOM 616 O O . PHE A 1 83 ? 17.735 4.538 -6.771 1.00 66.50 83 PHE A O 1
ATOM 623 N N . GLU A 1 84 ? 16.655 2.849 -5.754 1.00 73.31 84 GLU A N 1
ATOM 624 C CA . GLU A 1 84 ? 17.769 1.924 -5.751 1.00 73.31 84 GLU A CA 1
ATOM 625 C C . GLU A 1 84 ? 17.282 0.604 -6.339 1.00 73.31 84 GLU A C 1
ATOM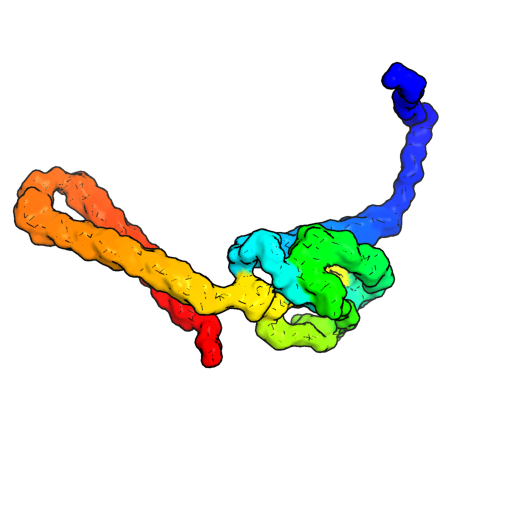 627 O O . GLU A 1 84 ? 16.256 0.064 -5.909 1.00 73.31 84 GLU A O 1
ATOM 632 N N . VAL A 1 85 ? 18.005 0.105 -7.344 1.00 72.12 85 VAL A N 1
ATOM 633 C CA . VAL A 1 85 ? 17.797 -1.238 -7.879 1.00 72.12 85 VAL A CA 1
ATOM 634 C C . VAL A 1 85 ? 18.877 -2.140 -7.315 1.00 72.12 85 VAL A C 1
ATOM 636 O O . VAL A 1 85 ? 20.062 -1.955 -7.586 1.00 72.12 85 VAL A O 1
ATOM 639 N N . ILE A 1 86 ? 18.461 -3.121 -6.527 1.00 79.06 86 ILE A N 1
ATOM 640 C CA . ILE A 1 86 ? 19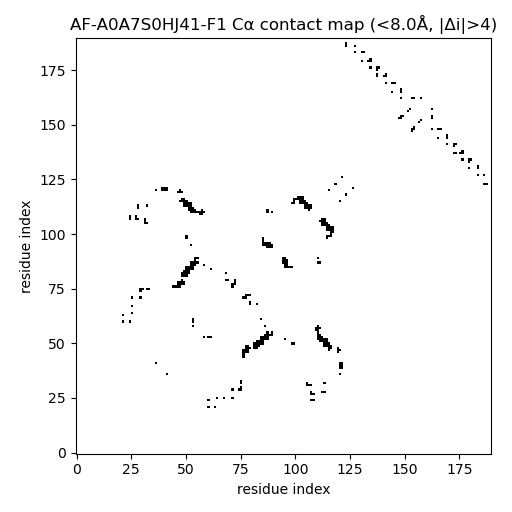.340 -4.135 -5.952 1.00 79.06 86 ILE A CA 1
ATOM 641 C C . ILE A 1 86 ? 19.153 -5.467 -6.673 1.00 79.06 86 ILE A C 1
ATOM 643 O O . ILE A 1 86 ? 18.112 -5.750 -7.269 1.00 79.06 86 ILE A O 1
ATOM 647 N N . VAL A 1 87 ? 20.178 -6.311 -6.631 1.00 71.56 87 VAL A N 1
ATOM 648 C CA . VAL A 1 87 ? 20.094 -7.641 -7.233 1.00 71.56 87 VAL A CA 1
ATOM 649 C C . VAL A 1 87 ? 19.352 -8.567 -6.276 1.00 71.56 87 VAL A C 1
ATOM 651 O O . VAL A 1 87 ? 19.715 -8.695 -5.105 1.00 71.56 87 VAL A O 1
ATOM 654 N N . LEU A 1 88 ? 18.307 -9.220 -6.780 1.00 66.75 88 LEU A N 1
ATOM 655 C CA . LEU A 1 88 ? 17.612 -10.266 -6.042 1.00 66.75 88 LEU A CA 1
ATOM 656 C C . LEU A 1 88 ? 18.504 -11.518 -6.020 1.00 66.75 88 LEU A C 1
ATOM 658 O O . LEU A 1 88 ? 18.722 -12.137 -7.065 1.00 66.75 88 LEU A O 1
ATOM 662 N N . ASP A 1 89 ? 19.025 -11.895 -4.850 1.00 63.28 89 ASP A N 1
ATOM 663 C CA . ASP A 1 89 ? 19.723 -13.172 -4.697 1.00 63.28 89 ASP A CA 1
ATOM 664 C C . ASP A 1 89 ? 18.679 -14.278 -4.500 1.00 63.28 89 ASP A C 1
ATOM 666 O O . ASP A 1 89 ? 18.063 -14.428 -3.449 1.00 63.28 89 ASP A O 1
ATOM 670 N N . VAL A 1 90 ? 18.416 -15.025 -5.570 1.00 54.06 90 VAL A N 1
ATOM 671 C CA . VAL A 1 90 ? 17.386 -16.076 -5.602 1.00 54.06 90 VAL A CA 1
ATOM 672 C C . VAL A 1 90 ? 17.862 -17.351 -4.880 1.00 54.06 90 VAL A C 1
ATOM 674 O O . VAL A 1 90 ? 17.107 -18.316 -4.765 1.00 54.06 90 VAL A O 1
ATOM 677 N N . SER A 1 91 ? 19.113 -17.399 -4.401 1.00 52.72 91 SER A N 1
ATOM 678 C CA . SER A 1 91 ? 19.745 -18.645 -3.952 1.00 52.72 91 SER A CA 1
ATOM 679 C C . SER A 1 91 ? 19.261 -19.184 -2.599 1.00 52.72 91 SER A C 1
ATOM 681 O O . SER A 1 91 ? 19.433 -20.377 -2.346 1.00 52.72 91 SER A O 1
ATOM 683 N N . ASP A 1 92 ? 18.603 -18.380 -1.757 1.00 46.31 92 ASP A N 1
ATOM 684 C CA . ASP A 1 92 ? 18.204 -18.803 -0.405 1.00 46.31 92 ASP A CA 1
ATOM 685 C C . ASP A 1 92 ? 16.734 -18.522 -0.028 1.00 46.31 92 ASP A C 1
ATOM 687 O O . ASP A 1 92 ? 16.296 -18.867 1.072 1.00 46.31 92 ASP A O 1
ATOM 691 N N . GLY A 1 93 ? 15.941 -17.939 -0.934 1.00 50.50 93 GLY A N 1
ATOM 692 C CA . GLY A 1 93 ? 14.541 -17.587 -0.670 1.00 50.50 93 GLY A CA 1
ATOM 693 C C . GLY A 1 93 ? 14.353 -16.488 0.388 1.00 50.50 93 GLY A C 1
ATOM 694 O O . GLY A 1 93 ? 13.212 -16.222 0.778 1.00 50.50 93 GLY A O 1
ATOM 695 N N . SER A 1 94 ? 15.437 -15.842 0.840 1.00 53.34 94 SER A N 1
ATOM 696 C CA . SER A 1 94 ? 15.424 -14.839 1.913 1.00 53.34 94 SER A CA 1
ATOM 697 C C . SER A 1 94 ? 15.068 -13.420 1.439 1.00 53.34 94 SER A C 1
ATOM 699 O O . SER A 1 94 ? 14.784 -12.552 2.265 1.00 53.34 94 SER A O 1
ATOM 701 N N . GLY A 1 95 ? 14.955 -13.206 0.124 1.00 59.25 95 GLY A N 1
ATOM 702 C CA . GLY A 1 95 ? 14.670 -11.904 -0.484 1.00 59.25 95 GLY A CA 1
ATOM 703 C C . GLY A 1 95 ? 15.939 -11.233 -1.006 1.00 59.25 95 GLY A C 1
ATOM 704 O O . GLY A 1 95 ? 16.980 -11.866 -1.147 1.00 59.25 95 GLY A O 1
ATOM 705 N N . ALA A 1 96 ? 15.857 -9.950 -1.349 1.00 61.50 96 ALA A N 1
ATOM 706 C CA . ALA A 1 96 ? 16.999 -9.227 -1.897 1.00 61.50 96 ALA A CA 1
ATOM 707 C C . ALA A 1 96 ? 18.066 -8.944 -0.825 1.00 61.50 96 ALA A C 1
ATOM 709 O O . ALA A 1 96 ? 17.773 -8.328 0.205 1.00 61.50 96 ALA A O 1
ATOM 710 N N . SER A 1 97 ? 19.323 -9.302 -1.099 1.00 61.22 97 SER A N 1
ATOM 711 C CA . SER A 1 97 ? 20.454 -8.859 -0.281 1.00 61.22 97 SER A CA 1
ATOM 712 C C . SER A 1 97 ? 20.619 -7.343 -0.431 1.00 61.22 97 SER A C 1
ATOM 714 O O . SER A 1 97 ? 20.977 -6.861 -1.502 1.00 61.22 97 SER A O 1
ATOM 716 N N . GLY A 1 98 ? 20.348 -6.591 0.639 1.00 65.06 98 GLY A N 1
ATOM 717 C CA . GLY A 1 98 ? 20.355 -5.121 0.631 1.00 65.06 98 GLY A CA 1
ATOM 718 C C . GLY A 1 98 ? 18.972 -4.472 0.717 1.00 65.06 98 GLY A C 1
ATOM 719 O O . GLY A 1 98 ? 18.888 -3.248 0.715 1.00 65.06 98 GLY A O 1
ATOM 720 N N . ALA A 1 99 ? 17.891 -5.256 0.836 1.00 70.94 99 ALA A N 1
ATOM 721 C CA . ALA A 1 99 ? 16.571 -4.695 1.113 1.00 70.94 99 ALA A CA 1
ATOM 722 C C . ALA A 1 99 ? 16.588 -3.880 2.426 1.00 70.94 99 ALA A C 1
ATOM 724 O O . ALA A 1 99 ? 17.144 -4.354 3.426 1.00 70.94 99 ALA A O 1
ATOM 725 N N . PRO A 1 100 ? 15.963 -2.686 2.470 1.00 74.00 100 PRO A N 1
ATOM 726 C CA . PRO A 1 100 ? 15.932 -1.895 3.691 1.00 74.00 100 PRO A CA 1
ATOM 727 C C . PRO A 1 100 ? 15.244 -2.665 4.831 1.00 74.00 100 PRO A C 1
ATOM 729 O O . PRO A 1 100 ? 14.225 -3.333 4.598 1.00 74.00 100 PRO A O 1
ATOM 732 N N . PRO A 1 101 ? 15.752 -2.576 6.074 1.00 75.62 101 PRO A N 1
ATOM 733 C CA . PRO A 1 101 ? 15.145 -3.257 7.212 1.00 75.62 101 PRO A CA 1
ATOM 734 C C . PRO A 1 101 ? 13.716 -2.753 7.449 1.00 75.62 101 PRO A C 1
ATOM 736 O O . PRO A 1 101 ? 13.411 -1.588 7.207 1.00 75.62 101 PRO A O 1
ATOM 739 N N . ASN A 1 102 ? 12.841 -3.624 7.963 1.00 81.50 102 ASN A N 1
ATOM 740 C CA . ASN A 1 102 ? 11.435 -3.305 8.251 1.00 81.50 102 ASN A CA 1
ATOM 741 C C . ASN A 1 102 ? 10.658 -2.769 7.030 1.00 81.50 102 ASN A C 1
ATOM 743 O O . ASN A 1 102 ? 9.869 -1.828 7.142 1.00 81.50 102 ASN A O 1
ATOM 747 N N . SER A 1 103 ? 10.874 -3.378 5.865 1.00 84.94 103 SER A N 1
ATOM 748 C CA . SER A 1 103 ? 10.147 -3.056 4.634 1.00 84.94 103 SER A CA 1
ATOM 749 C C . SER A 1 103 ? 9.033 -4.052 4.339 1.00 84.94 103 SER A C 1
ATOM 751 O O . SER A 1 103 ? 9.139 -5.244 4.630 1.00 84.94 103 SER A O 1
ATOM 753 N N . VAL A 1 104 ? 7.983 -3.568 3.685 1.00 87.69 104 VAL A N 1
ATOM 754 C CA . VAL A 1 104 ? 6.969 -4.409 3.051 1.00 87.69 104 VAL A CA 1
ATOM 755 C C . VAL A 1 104 ? 7.536 -4.919 1.735 1.00 87.69 104 VAL A C 1
ATOM 757 O O . VAL A 1 104 ? 7.839 -4.124 0.845 1.00 87.69 104 VAL A O 1
ATOM 760 N N . ARG A 1 105 ? 7.667 -6.242 1.617 1.00 90.06 105 ARG A N 1
ATOM 761 C CA . ARG A 1 105 ? 8.069 -6.922 0.383 1.00 90.06 105 ARG A CA 1
ATOM 762 C C . ARG A 1 105 ? 6.855 -7.119 -0.519 1.00 90.06 105 ARG A C 1
ATOM 764 O O . ARG A 1 105 ? 5.882 -7.757 -0.123 1.00 90.06 105 ARG A O 1
ATOM 771 N N . LEU A 1 106 ? 6.941 -6.618 -1.742 1.00 89.56 106 LEU A N 1
ATOM 772 C CA . LEU A 1 106 ? 5.947 -6.785 -2.792 1.00 89.56 106 LEU A CA 1
ATOM 773 C C . LEU A 1 106 ? 6.541 -7.629 -3.912 1.00 89.56 106 LEU A C 1
ATOM 775 O O . LEU A 1 106 ? 7.498 -7.217 -4.561 1.00 89.56 106 LEU A O 1
ATOM 779 N N . VAL A 1 107 ? 5.948 -8.790 -4.167 1.00 89.19 107 VAL A N 1
ATOM 780 C CA . VAL A 1 107 ? 6.324 -9.633 -5.305 1.00 89.19 107 VAL A CA 1
ATOM 781 C C . VAL A 1 107 ? 5.488 -9.211 -6.507 1.00 89.19 107 VAL A C 1
ATOM 783 O O . VAL A 1 107 ? 4.259 -9.281 -6.459 1.00 89.19 107 VAL A O 1
ATOM 786 N N . VAL A 1 108 ? 6.144 -8.735 -7.565 1.00 89.19 108 VAL A N 1
ATOM 787 C CA . VAL A 1 108 ? 5.470 -8.242 -8.776 1.00 89.19 108 VAL A CA 1
ATOM 788 C C . VAL A 1 108 ? 5.312 -9.367 -9.788 1.00 89.19 108 VAL A C 1
ATOM 790 O O . VAL A 1 108 ? 4.216 -9.604 -10.291 1.00 89.19 108 VAL A O 1
ATOM 793 N N . GLN A 1 109 ? 6.412 -10.062 -10.061 1.00 87.62 109 GLN A N 1
ATOM 794 C CA . GLN A 1 109 ? 6.495 -11.234 -10.927 1.00 87.62 109 GLN A CA 1
ATOM 795 C C . GLN A 1 109 ? 7.753 -12.031 -10.566 1.00 87.62 109 GLN A C 1
ATOM 797 O O . GLN A 1 109 ? 8.513 -11.623 -9.687 1.00 87.62 109 GLN A O 1
ATOM 802 N N . ASP A 1 110 ? 7.979 -13.161 -11.237 1.00 84.50 110 ASP A N 1
ATOM 803 C CA . ASP A 1 110 ? 9.172 -13.968 -10.989 1.00 84.50 110 ASP A CA 1
ATOM 804 C C . ASP A 1 110 ? 10.449 -13.142 -11.213 1.00 84.50 110 ASP A C 1
ATOM 806 O O . ASP A 1 110 ? 10.622 -12.497 -12.249 1.00 84.50 110 ASP A O 1
ATOM 810 N N . GLY A 1 111 ? 11.304 -13.109 -10.193 1.00 85.56 111 GLY A N 1
ATOM 811 C CA . GLY A 1 111 ? 12.532 -12.322 -10.185 1.00 85.56 111 GLY A CA 1
ATOM 812 C C . GLY A 1 111 ? 12.376 -10.804 -10.032 1.00 85.56 111 GLY A C 1
ATOM 813 O O . GLY A 1 111 ? 13.408 -10.145 -10.002 1.00 85.56 111 GLY A O 1
ATOM 814 N N . LEU A 1 112 ? 11.168 -10.228 -9.919 1.00 88.94 112 LEU A N 1
ATOM 815 C CA . LEU A 1 112 ? 10.966 -8.778 -9.735 1.00 88.94 112 LEU A CA 1
ATOM 816 C C . LEU A 1 112 ? 10.154 -8.465 -8.476 1.00 88.94 112 LEU A C 1
ATOM 818 O O . LEU A 1 112 ? 8.993 -8.863 -8.332 1.00 88.94 112 LEU A O 1
ATOM 822 N N . GLU A 1 113 ? 10.743 -7.658 -7.601 1.00 90.12 113 GLU A N 1
ATOM 823 C CA . GLU A 1 113 ? 10.180 -7.287 -6.309 1.00 90.12 113 GLU A CA 1
ATOM 824 C C . GLU A 1 113 ? 10.348 -5.795 -6.011 1.00 90.12 113 GLU A C 1
ATOM 826 O O . GLU A 1 113 ? 11.207 -5.113 -6.571 1.00 90.12 113 GLU A O 1
ATOM 831 N N . ALA A 1 114 ? 9.530 -5.291 -5.092 1.00 89.88 114 ALA A N 1
ATOM 832 C CA . ALA A 1 114 ? 9.652 -3.954 -4.531 1.00 89.88 114 ALA A CA 1
ATOM 833 C C . ALA A 1 114 ? 9.623 -4.009 -3.005 1.00 89.88 114 ALA A C 1
ATOM 835 O O . ALA A 1 114 ? 8.871 -4.781 -2.415 1.00 89.88 114 ALA A O 1
ATOM 836 N N . TYR A 1 115 ? 10.403 -3.148 -2.372 1.00 89.56 115 TYR A N 1
ATOM 837 C CA . TYR A 1 115 ? 10.498 -3.004 -0.930 1.00 89.56 115 TYR A CA 1
ATOM 838 C C . TYR A 1 115 ? 10.147 -1.570 -0.562 1.00 89.56 115 TYR A C 1
ATOM 840 O O . TYR A 1 115 ? 10.755 -0.625 -1.062 1.00 89.56 115 TYR A O 1
ATOM 848 N N . LEU A 1 116 ? 9.148 -1.414 0.303 1.00 89.38 116 LEU A N 1
ATOM 849 C CA . LEU A 1 116 ? 8.704 -0.113 0.801 1.00 89.38 116 LEU A CA 1
ATOM 850 C C . LEU A 1 116 ? 8.923 -0.057 2.314 1.00 89.38 116 LEU A C 1
ATOM 852 O O . LEU A 1 116 ? 8.296 -0.847 3.030 1.00 89.38 116 LEU A O 1
ATOM 856 N N . PRO A 1 117 ? 9.766 0.852 2.824 1.00 87.31 117 PRO A N 1
ATOM 857 C CA . PRO A 1 117 ? 9.977 0.992 4.258 1.00 87.31 117 PRO A CA 1
ATOM 858 C C . PRO A 1 117 ? 8.672 1.302 4.997 1.00 87.31 117 PRO A C 1
ATOM 860 O O . PRO A 1 117 ? 7.925 2.213 4.627 1.00 87.31 117 PRO A O 1
ATOM 863 N N . LEU A 1 118 ? 8.394 0.571 6.082 1.00 83.12 118 LEU A N 1
ATOM 864 C CA . LEU A 1 118 ? 7.164 0.762 6.860 1.00 83.12 118 LEU A CA 1
ATOM 865 C C . LEU A 1 118 ? 7.029 2.184 7.424 1.00 83.12 118 LEU A C 1
ATOM 867 O O . LEU A 1 118 ? 5.912 2.686 7.528 1.00 83.12 118 LEU A O 1
ATOM 871 N N . ALA A 1 119 ? 8.150 2.844 7.731 1.00 81.19 119 ALA A N 1
ATOM 872 C CA . ALA A 1 119 ? 8.182 4.227 8.213 1.00 81.19 119 ALA A CA 1
ATOM 873 C C . ALA A 1 119 ? 7.567 5.228 7.212 1.00 81.19 119 ALA A C 1
ATOM 875 O O . ALA A 1 119 ? 6.948 6.223 7.600 1.00 81.19 119 ALA A O 1
ATOM 876 N N . ASP A 1 120 ? 7.669 4.944 5.913 1.00 82.25 120 ASP A N 1
ATOM 877 C CA . ASP A 1 120 ? 7.083 5.790 4.876 1.00 82.25 120 ASP A CA 1
ATOM 878 C C . ASP A 1 120 ? 5.621 5.447 4.613 1.00 82.25 120 ASP A C 1
ATOM 880 O O . ASP A 1 120 ? 4.816 6.331 4.295 1.00 82.25 120 ASP A O 1
ATOM 884 N N . LEU A 1 121 ? 5.257 4.179 4.789 1.00 80.44 121 LEU A N 1
ATOM 885 C CA . LEU A 1 121 ? 3.901 3.694 4.561 1.00 80.44 121 LEU A CA 1
ATOM 886 C C . LEU A 1 121 ? 2.939 4.053 5.696 1.00 80.44 121 LEU A C 1
ATOM 888 O O . LEU A 1 121 ? 1.764 4.313 5.449 1.00 80.44 121 LEU A O 1
ATOM 892 N N . MET A 1 122 ? 3.413 4.096 6.936 1.00 76.25 122 MET A N 1
ATOM 893 C CA . MET A 1 122 ? 2.552 4.304 8.091 1.00 76.25 122 MET A CA 1
ATOM 894 C C . MET A 1 122 ? 3.177 5.301 9.058 1.00 76.25 122 MET A C 1
ATOM 896 O O . MET A 1 122 ? 4.271 5.105 9.571 1.00 76.25 122 MET A O 1
ATOM 900 N N . ASP A 1 123 ? 2.435 6.366 9.346 1.00 75.44 123 ASP A N 1
ATOM 901 C CA . ASP A 1 123 ? 2.737 7.254 10.462 1.00 75.44 123 ASP A CA 1
ATOM 902 C C . ASP A 1 123 ? 2.106 6.637 11.718 1.00 75.44 123 ASP A C 1
ATOM 904 O O . ASP A 1 123 ? 0.887 6.700 11.913 1.00 75.44 123 ASP A O 1
ATOM 908 N N . ALA A 1 124 ? 2.932 5.953 12.515 1.00 73.81 124 ALA A N 1
ATOM 909 C CA . ALA A 1 124 ? 2.481 5.208 13.688 1.00 73.81 124 ALA A CA 1
ATOM 910 C C . ALA A 1 124 ? 1.755 6.109 14.701 1.00 73.81 124 ALA A C 1
ATOM 912 O O . ALA A 1 124 ? 0.790 5.664 15.325 1.00 73.81 124 ALA A O 1
ATOM 913 N N . ASP A 1 125 ? 2.142 7.382 14.813 1.00 76.56 125 ASP A N 1
ATOM 914 C CA . ASP A 1 125 ? 1.502 8.346 15.708 1.00 76.56 125 ASP A CA 1
ATOM 915 C C . ASP A 1 125 ? 0.139 8.786 15.188 1.00 76.56 125 ASP A C 1
ATOM 917 O O . ASP A 1 125 ? -0.845 8.799 15.940 1.00 76.56 125 ASP A O 1
ATOM 921 N N . LYS A 1 126 ? 0.034 9.094 13.890 1.00 79.75 126 LYS A N 1
ATOM 922 C CA . LYS A 1 126 ? -1.266 9.381 13.265 1.00 79.75 126 LYS A CA 1
ATOM 923 C C . LYS A 1 126 ? -2.198 8.180 13.349 1.00 79.75 126 LYS A C 1
ATOM 925 O O . LYS A 1 126 ? -3.383 8.364 13.641 1.00 79.75 126 LYS A O 1
ATOM 930 N N . GLU A 1 127 ? -1.694 6.969 13.129 1.00 81.56 127 GLU A N 1
ATOM 931 C CA . GLU A 1 127 ? -2.510 5.757 13.177 1.00 81.56 127 GLU A CA 1
ATOM 932 C C . GLU A 1 127 ? -2.953 5.436 14.609 1.00 81.56 127 GLU A C 1
ATOM 934 O O . GLU A 1 127 ? -4.136 5.175 14.847 1.00 81.56 127 GLU A O 1
ATOM 939 N N . ARG A 1 128 ? -2.060 5.596 15.593 1.00 84.75 128 ARG A N 1
ATOM 940 C CA . ARG A 1 128 ? -2.394 5.512 17.021 1.00 84.75 128 ARG A CA 1
ATOM 941 C C . ARG A 1 128 ? -3.448 6.548 17.407 1.00 84.75 128 ARG A C 1
ATOM 943 O O . ARG A 1 128 ? -4.421 6.212 18.083 1.00 84.75 128 ARG A O 1
ATOM 950 N N . ALA A 1 129 ? -3.320 7.790 16.938 1.00 87.19 129 ALA A N 1
ATOM 951 C CA . ALA A 1 129 ? -4.301 8.845 17.190 1.00 87.19 129 ALA A CA 1
ATOM 952 C C . ALA A 1 129 ? -5.663 8.549 16.537 1.00 87.19 129 ALA A C 1
ATOM 954 O O . ALA A 1 129 ? -6.712 8.806 17.138 1.00 87.19 129 ALA A O 1
ATOM 955 N N . ARG A 1 130 ? -5.675 7.998 15.316 1.00 86.31 130 ARG A N 1
ATOM 956 C CA . ARG A 1 130 ? -6.898 7.613 14.596 1.00 86.31 130 ARG A CA 1
ATOM 957 C C . ARG A 1 130 ? -7.619 6.470 15.305 1.00 86.31 130 ARG A C 1
ATOM 959 O O . ARG A 1 130 ? -8.815 6.589 15.580 1.00 86.31 130 ARG A O 1
ATOM 966 N N . LEU A 1 131 ? -6.901 5.393 15.617 1.00 88.06 131 LEU A N 1
ATOM 967 C CA . LEU A 1 131 ? -7.446 4.243 16.334 1.00 88.06 131 LEU A CA 1
ATOM 968 C C . LEU A 1 131 ? -7.890 4.629 17.750 1.00 88.06 131 LEU A C 1
ATOM 970 O O . LEU A 1 131 ? -8.963 4.213 18.169 1.00 88.06 131 LEU A O 1
ATOM 974 N N . GLY A 1 132 ? -7.157 5.503 18.447 1.00 91.44 132 GLY A N 1
ATOM 975 C CA . GLY A 1 132 ? -7.564 6.029 19.754 1.00 91.44 132 GLY A CA 1
ATOM 976 C C . GLY A 1 132 ? -8.880 6.816 19.704 1.00 91.44 132 GLY A C 1
ATOM 977 O O . GLY A 1 132 ? -9.750 6.633 20.555 1.00 91.44 132 GLY A O 1
ATOM 978 N N . LYS A 1 133 ? -9.093 7.645 18.670 1.00 92.69 133 LYS A N 1
ATOM 979 C CA . LYS A 1 133 ? -10.388 8.325 18.449 1.00 92.69 133 LYS A CA 1
ATOM 980 C C . LYS A 1 133 ? -11.518 7.337 18.148 1.00 92.69 133 LYS A C 1
ATOM 982 O O . LYS A 1 133 ? -12.640 7.527 18.623 1.00 92.69 133 LYS A O 1
ATOM 987 N N . GLN A 1 134 ? -11.233 6.300 17.361 1.00 92.06 134 GLN A N 1
ATOM 988 C CA . GLN A 1 134 ? -12.196 5.245 17.047 1.00 92.06 134 GLN A CA 1
ATOM 989 C C . GLN A 1 134 ? -12.576 4.449 18.302 1.00 92.06 134 GLN A C 1
ATOM 991 O O . GLN A 1 134 ? -13.765 4.266 18.552 1.00 92.06 134 GLN A O 1
ATOM 996 N N . ALA A 1 135 ? -11.590 4.052 19.112 1.00 93.75 135 ALA A N 1
ATOM 997 C CA . ALA A 1 135 ? -11.789 3.372 20.388 1.00 93.75 135 ALA A CA 1
ATOM 998 C C . ALA A 1 135 ? -12.668 4.210 21.320 1.00 93.75 135 ALA A C 1
ATOM 1000 O O . ALA A 1 135 ? -13.715 3.738 21.744 1.00 93.75 135 ALA A O 1
ATOM 1001 N N . LYS A 1 136 ? -12.336 5.494 21.510 1.00 95.31 136 LYS A N 1
ATOM 1002 C CA . LYS A 1 136 ? -13.135 6.406 22.339 1.00 95.31 136 LYS A CA 1
ATOM 1003 C C . LYS A 1 136 ? -14.587 6.536 21.863 1.00 95.31 136 LYS A C 1
ATOM 1005 O O . LYS A 1 136 ? -15.509 6.551 22.667 1.00 95.31 136 LYS A O 1
ATOM 1010 N N . THR A 1 137 ? -14.807 6.611 20.550 1.00 95.19 137 THR A N 1
ATOM 1011 C CA . THR A 1 137 ? -16.167 6.694 19.986 1.00 95.19 137 THR A CA 1
ATOM 1012 C C . THR A 1 137 ? -16.972 5.422 20.265 1.00 95.19 137 THR A C 1
ATOM 1014 O O . THR A 1 137 ? -18.163 5.504 20.567 1.00 95.19 137 THR A O 1
ATOM 1017 N N . LEU A 1 138 ? -16.329 4.253 20.169 1.00 94.19 138 LEU A N 1
ATOM 1018 C CA . LEU A 1 138 ? -16.939 2.965 20.501 1.00 94.19 138 LEU A CA 1
ATOM 1019 C C . LEU A 1 138 ? -17.206 2.847 22.007 1.00 94.19 138 LEU A C 1
ATOM 1021 O O . LEU A 1 138 ? -18.296 2.434 22.382 1.00 94.19 138 LEU A O 1
ATOM 1025 N N . GLU A 1 139 ? -16.271 3.268 22.861 1.00 95.06 139 GLU A N 1
ATOM 1026 C CA . GLU A 1 139 ? -16.431 3.307 24.323 1.00 95.06 139 GLU A CA 1
ATOM 1027 C C . GLU A 1 139 ? -17.618 4.186 24.744 1.00 95.06 139 GLU A C 1
ATOM 1029 O O . GLU A 1 139 ? -18.488 3.728 25.485 1.00 95.06 139 GLU A O 1
ATOM 1034 N N . ASP A 1 140 ? -17.721 5.406 24.204 1.00 95.00 140 ASP A N 1
ATOM 1035 C CA . ASP A 1 140 ? -18.844 6.317 24.468 1.00 95.00 140 ASP A CA 1
ATOM 1036 C C . ASP A 1 140 ? -20.189 5.729 23.985 1.00 95.00 140 ASP A C 1
ATOM 1038 O O . ASP A 1 140 ? -21.249 5.998 24.562 1.00 95.00 140 ASP A O 1
ATOM 1042 N N . GLY A 1 141 ? -20.173 4.961 22.889 1.00 92.94 141 GLY A N 1
ATOM 1043 C CA . GLY A 1 141 ? -21.340 4.257 22.347 1.00 92.94 141 GLY A CA 1
ATOM 1044 C C . GLY A 1 141 ? -21.791 3.103 23.243 1.00 92.94 141 GLY A C 1
ATOM 1045 O O . GLY A 1 141 ? -22.969 3.032 23.609 1.00 92.94 141 GLY A O 1
ATOM 1046 N N . ILE A 1 142 ? -20.835 2.271 23.658 1.00 94.75 142 ILE A N 1
ATOM 1047 C CA . ILE A 1 142 ? -21.017 1.159 24.595 1.00 94.75 142 ILE A CA 1
ATOM 1048 C C . ILE A 1 142 ? -21.587 1.679 25.912 1.00 94.75 142 ILE A C 1
ATOM 1050 O O . ILE A 1 142 ? -22.619 1.183 26.355 1.00 94.75 142 ILE A O 1
ATOM 1054 N N . GLU A 1 143 ? -21.007 2.731 26.496 1.00 94.50 143 GLU A N 1
ATOM 1055 C CA . GLU A 1 143 ? -21.471 3.284 27.774 1.00 94.50 143 GLU A CA 1
ATOM 1056 C C . GLU A 1 143 ? -22.934 3.762 27.689 1.00 94.50 143 GLU A C 1
ATOM 1058 O O . GLU A 1 143 ? -23.738 3.537 28.599 1.00 94.50 143 GLU A O 1
ATOM 1063 N N . LYS A 1 144 ? -23.322 4.400 26.577 1.00 92.75 144 LYS A N 1
ATOM 1064 C CA . LYS A 1 144 ? -24.711 4.833 26.346 1.00 92.75 144 LYS A CA 1
ATOM 1065 C C . LYS A 1 144 ? -25.662 3.648 26.193 1.00 92.75 144 LYS A C 1
ATOM 1067 O O . LYS A 1 144 ? -26.771 3.696 26.734 1.00 92.75 144 LYS A O 1
ATOM 1072 N N . LEU A 1 145 ? -25.255 2.609 25.465 1.00 90.50 145 LEU A N 1
ATOM 1073 C CA . LEU A 1 145 ? -26.050 1.394 25.280 1.00 90.50 145 LEU A CA 1
ATOM 1074 C C . LEU A 1 145 ? -26.201 0.618 26.590 1.00 90.50 145 LEU A C 1
ATOM 1076 O O . LEU A 1 145 ? -27.315 0.225 26.926 1.00 90.50 145 LEU A O 1
ATOM 1080 N N . GLU A 1 146 ? -25.135 0.481 27.374 1.00 91.31 146 GLU A N 1
ATOM 1081 C CA . GLU A 1 146 ? -25.161 -0.158 28.691 1.00 91.31 146 GLU A CA 1
ATOM 1082 C C . GLU A 1 146 ? -26.059 0.598 29.669 1.00 91.31 146 GLU A C 1
ATOM 1084 O O . GLU A 1 146 ? -26.902 -0.010 30.326 1.00 91.31 146 GLU A O 1
ATOM 1089 N N . LYS A 1 147 ? -25.953 1.932 29.734 1.00 90.88 147 LYS A N 1
ATOM 1090 C CA . LYS A 1 147 ? -26.852 2.759 30.559 1.00 90.88 147 LYS A CA 1
ATOM 1091 C C . LYS A 1 147 ? -28.312 2.598 30.150 1.00 90.88 147 LYS A C 1
ATOM 1093 O O . LYS A 1 147 ? -29.191 2.581 31.008 1.00 90.88 147 LYS A O 1
ATOM 1098 N N . ARG A 1 148 ? -28.581 2.483 28.847 1.00 85.81 148 ARG A N 1
ATOM 1099 C CA . ARG A 1 148 ? -29.930 2.251 28.325 1.00 85.81 148 ARG A CA 1
ATOM 1100 C C . ARG A 1 148 ? -30.434 0.854 28.683 1.00 85.81 148 ARG A C 1
ATOM 1102 O O . ARG A 1 148 ? -31.563 0.747 29.143 1.00 85.81 148 ARG A O 1
ATOM 1109 N N . LEU A 1 149 ? -29.621 -0.184 28.498 1.00 86.06 149 LEU A N 1
ATOM 1110 C CA . LEU A 1 149 ? -29.973 -1.578 28.789 1.00 86.06 149 LEU A CA 1
ATOM 1111 C C . LEU A 1 149 ? -30.165 -1.834 30.287 1.00 86.06 149 LEU A C 1
ATOM 1113 O O . LEU A 1 149 ? -31.098 -2.535 30.654 1.00 86.06 149 LEU A O 1
ATOM 1117 N N . ASN A 1 150 ? -29.358 -1.207 31.145 1.00 85.06 150 ASN A N 1
ATOM 1118 C CA . ASN A 1 150 ? -29.472 -1.303 32.606 1.00 85.06 150 ASN A CA 1
ATOM 1119 C C . ASN A 1 150 ? -30.509 -0.333 33.201 1.00 85.06 150 ASN A C 1
ATOM 1121 O O . ASN A 1 150 ? -30.730 -0.314 34.412 1.00 85.06 150 ASN A O 1
ATOM 1125 N N . GLY A 1 151 ? -31.129 0.511 32.373 1.00 85.00 151 GLY A N 1
ATOM 1126 C CA . GLY A 1 151 ? -32.126 1.472 32.815 1.00 85.00 151 GLY A CA 1
ATOM 1127 C C . GLY A 1 151 ? -33.436 0.768 33.201 1.00 85.00 151 GLY A C 1
ATOM 1128 O O . GLY A 1 151 ? -34.012 0.082 32.352 1.00 85.00 151 GLY A O 1
ATOM 1129 N N . PRO A 1 152 ? -33.992 0.998 34.408 1.00 71.62 152 PRO A N 1
ATOM 1130 C CA . PRO A 1 152 ? -35.203 0.310 34.884 1.00 71.62 152 PRO A CA 1
ATOM 1131 C C . PRO A 1 152 ? -36.437 0.562 33.999 1.00 71.62 152 PRO A C 1
ATOM 1133 O O . PRO A 1 152 ? -37.379 -0.217 33.964 1.00 71.62 152 PRO A O 1
ATOM 1136 N N . GLY A 1 153 ? -36.452 1.650 33.224 1.00 72.19 153 GLY A N 1
ATOM 1137 C CA . GLY A 1 153 ? -37.527 1.923 32.268 1.00 72.19 153 GLY A CA 1
ATOM 1138 C C . GLY A 1 153 ? -37.436 1.139 30.955 1.00 72.19 153 GLY A C 1
ATOM 1139 O O . GLY A 1 153 ? -38.445 1.019 30.270 1.00 72.19 153 GLY A O 1
ATOM 1140 N N . PHE A 1 154 ? -36.257 0.641 30.580 1.00 75.62 154 PHE A N 1
ATOM 1141 C CA . PHE A 1 154 ? -36.021 -0.025 29.297 1.00 75.62 154 PHE A CA 1
ATOM 1142 C C . PHE A 1 154 ? -35.872 -1.538 29.475 1.00 75.62 154 PHE A C 1
ATOM 1144 O O . PHE A 1 154 ? -36.499 -2.277 28.725 1.00 75.62 154 PHE A O 1
ATOM 1151 N N . ALA A 1 155 ? -35.150 -1.990 30.505 1.00 70.00 155 ALA A N 1
ATOM 1152 C CA . ALA A 1 155 ? -35.025 -3.410 30.840 1.00 70.00 155 ALA A CA 1
ATOM 1153 C C . ALA A 1 155 ? -36.387 -4.061 31.138 1.00 70.00 155 ALA A C 1
ATOM 1155 O O . ALA A 1 155 ? -36.680 -5.142 30.635 1.00 70.00 155 ALA A O 1
ATOM 1156 N N . ASP A 1 156 ? -37.243 -3.362 31.893 1.00 71.56 156 ASP A N 1
ATOM 1157 C CA . ASP A 1 156 ? -38.491 -3.938 32.406 1.00 71.56 156 ASP A CA 1
ATOM 1158 C C . ASP A 1 156 ? -39.711 -3.678 31.505 1.00 71.56 156 ASP A C 1
ATOM 1160 O O . ASP A 1 156 ? -40.733 -4.351 31.637 1.00 71.56 156 ASP A O 1
ATOM 1164 N N . LYS A 1 157 ? -39.647 -2.680 30.607 1.00 79.25 157 LYS A N 1
ATOM 1165 C CA . LYS A 1 157 ? -40.809 -2.246 29.798 1.00 79.25 157 LYS A CA 1
ATOM 1166 C C . LYS A 1 157 ? -40.619 -2.337 28.287 1.00 79.25 157 LYS A C 1
ATOM 1168 O O . LYS A 1 157 ? -41.606 -2.197 27.563 1.00 79.25 157 LYS A O 1
ATOM 1173 N N . ALA A 1 158 ? -39.397 -2.508 27.782 1.00 81.25 158 ALA A N 1
ATOM 1174 C CA . ALA A 1 158 ? -39.192 -2.601 26.341 1.00 81.25 158 ALA A CA 1
ATOM 1175 C C . ALA A 1 158 ? -39.581 -3.997 25.817 1.00 81.25 158 ALA A C 1
ATOM 1177 O O . ALA A 1 158 ? -39.375 -4.998 26.504 1.00 81.25 158 ALA A O 1
ATOM 1178 N N . PRO A 1 159 ? -40.116 -4.103 24.586 1.00 87.12 159 PRO A N 1
ATOM 1179 C CA . PRO A 1 159 ? -40.399 -5.396 23.975 1.00 87.12 159 PRO A CA 1
ATOM 1180 C C . PRO A 1 159 ? -39.135 -6.272 23.891 1.00 87.12 159 PRO A C 1
ATOM 1182 O O . PRO A 1 159 ? -38.075 -5.748 23.532 1.00 87.12 159 PRO A O 1
ATOM 1185 N N . PRO A 1 160 ? -39.233 -7.600 24.098 1.00 84.44 160 PRO A N 1
ATOM 1186 C CA . PRO A 1 160 ? -38.079 -8.504 24.067 1.00 84.44 160 PRO A CA 1
ATOM 1187 C C . PRO A 1 160 ? -37.233 -8.399 22.790 1.00 84.44 160 PRO A C 1
ATOM 1189 O O . PRO A 1 160 ? -36.009 -8.446 22.852 1.00 84.44 160 PRO A O 1
ATOM 1192 N N . ALA A 1 161 ? -37.870 -8.176 21.635 1.00 87.00 161 ALA A N 1
ATOM 1193 C CA . ALA A 1 161 ? -37.177 -7.988 20.359 1.00 87.00 161 ALA A CA 1
ATOM 1194 C C . ALA A 1 161 ? -36.293 -6.725 20.329 1.00 87.00 161 ALA A C 1
ATOM 1196 O O . ALA A 1 161 ? -35.233 -6.723 19.708 1.00 87.00 161 ALA A O 1
ATOM 1197 N N . VAL A 1 162 ? -36.708 -5.653 21.010 1.00 86.12 162 VAL A N 1
ATOM 1198 C CA . VAL A 1 162 ? -35.955 -4.391 21.084 1.00 86.12 162 VAL A CA 1
ATOM 1199 C C . VAL A 1 162 ? -34.776 -4.523 22.049 1.00 86.12 162 VAL A C 1
ATOM 1201 O O . VAL A 1 162 ? -33.698 -4.010 21.756 1.00 86.12 162 VAL A O 1
ATOM 1204 N N . VAL A 1 163 ? -34.957 -5.244 23.160 1.00 86.56 163 VAL A N 1
ATOM 1205 C CA . VAL A 1 163 ? -33.878 -5.552 24.115 1.00 86.56 163 VAL A CA 1
ATOM 1206 C C . VAL A 1 163 ? -32.829 -6.456 23.468 1.00 86.56 163 VAL A C 1
ATOM 1208 O O . VAL A 1 163 ? -31.648 -6.131 23.508 1.00 86.56 163 VAL A O 1
ATOM 1211 N N . ALA A 1 164 ? -33.252 -7.531 22.796 1.00 87.56 164 ALA A N 1
ATOM 1212 C CA . ALA A 1 164 ? -32.348 -8.440 22.091 1.00 87.56 164 ALA A CA 1
ATOM 1213 C C . ALA A 1 164 ? -31.546 -7.724 20.994 1.00 87.56 164 ALA A C 1
ATOM 1215 O O . ALA A 1 164 ? -30.346 -7.952 20.864 1.00 87.56 164 ALA A O 1
ATOM 1216 N N . LYS A 1 165 ? -32.179 -6.811 20.244 1.00 89.88 165 LYS A N 1
ATOM 1217 C CA . LYS A 1 165 ? -31.482 -5.997 19.241 1.00 89.88 165 LYS A CA 1
ATOM 1218 C C . LYS A 1 165 ? -30.430 -5.082 19.875 1.00 89.88 165 LYS A C 1
ATOM 1220 O O . LYS A 1 165 ? -29.303 -5.045 19.401 1.00 89.88 165 LYS A O 1
ATOM 1225 N N . ALA A 1 166 ? -30.783 -4.372 20.946 1.00 87.81 166 ALA A N 1
ATOM 1226 C CA . ALA A 1 166 ? -29.849 -3.490 21.646 1.00 87.81 166 ALA A CA 1
ATOM 1227 C C . ALA A 1 166 ? -28.687 -4.265 22.298 1.00 87.81 166 ALA A C 1
ATOM 1229 O O . ALA A 1 166 ? -27.565 -3.767 22.327 1.00 87.81 166 ALA A O 1
ATOM 1230 N N . GLN A 1 167 ? -28.938 -5.486 22.779 1.00 90.06 167 GLN A N 1
ATOM 1231 C CA . GLN A 1 167 ? -27.896 -6.380 23.281 1.00 90.06 167 GLN A CA 1
ATOM 1232 C C . GLN A 1 167 ? -26.953 -6.835 22.158 1.00 90.06 167 GLN A C 1
ATOM 1234 O O . GLN A 1 167 ? -25.741 -6.790 22.333 1.00 90.06 167 GLN A O 1
ATOM 1239 N N . GLY A 1 168 ? -27.493 -7.194 20.987 1.00 93.00 168 GLY A N 1
ATOM 1240 C CA . GLY A 1 168 ? -26.685 -7.521 19.809 1.00 93.00 168 GLY A CA 1
ATOM 1241 C C . GLY A 1 168 ? -25.814 -6.348 19.347 1.00 93.00 168 GLY A C 1
ATOM 1242 O O . GLY A 1 168 ? -24.619 -6.522 19.137 1.00 93.00 168 GLY A O 1
ATOM 1243 N N . GLU A 1 169 ? -26.379 -5.137 19.283 1.00 92.81 169 GLU A N 1
ATOM 1244 C CA . GLU A 1 169 ? -25.625 -3.912 18.965 1.00 92.81 169 GLU A CA 1
ATOM 1245 C C . GLU A 1 169 ? -24.499 -3.646 19.987 1.00 92.81 169 GLU A C 1
ATOM 1247 O O . GLU A 1 169 ? -23.406 -3.222 19.608 1.00 92.81 169 GLU A O 1
ATOM 1252 N N . LEU A 1 170 ? -24.735 -3.915 21.277 1.00 92.81 170 LEU A N 1
ATOM 1253 C CA . LEU A 1 170 ? -23.718 -3.792 22.326 1.00 92.81 170 LEU A CA 1
ATOM 1254 C C . LEU A 1 170 ? -22.574 -4.799 22.132 1.00 92.81 170 LEU A C 1
ATOM 1256 O O . LEU A 1 170 ? -21.402 -4.430 22.238 1.00 92.81 170 LEU A O 1
ATOM 1260 N N . ASP A 1 171 ? -22.902 -6.057 21.847 1.00 94.25 171 ASP A N 1
ATOM 1261 C CA . ASP A 1 171 ? -21.911 -7.116 21.660 1.00 94.25 171 ASP A CA 1
ATOM 1262 C C . ASP A 1 171 ? -21.065 -6.875 20.395 1.00 94.25 171 ASP A C 1
ATOM 1264 O O . ASP A 1 171 ? -19.841 -7.029 20.434 1.00 94.25 171 ASP A O 1
ATOM 1268 N N . GLU A 1 172 ? -21.678 -6.392 19.308 1.00 94.12 172 GLU A N 1
ATOM 1269 C CA . GLU A 1 172 ? -20.971 -5.964 18.092 1.00 94.12 172 GLU A CA 1
ATOM 1270 C C . GLU A 1 172 ? -19.993 -4.813 18.367 1.00 94.12 172 GLU A C 1
ATOM 1272 O O . GLU A 1 172 ? -18.832 -4.871 17.952 1.00 94.12 172 GLU A O 1
ATOM 1277 N N . GLN A 1 173 ? -20.420 -3.780 19.103 1.00 94.81 173 GLN A N 1
ATOM 1278 C CA . GLN A 1 173 ? -19.542 -2.655 19.439 1.00 94.81 173 GLN A CA 1
ATOM 1279 C C . GLN A 1 173 ? -18.382 -3.075 20.347 1.00 94.81 173 GLN A C 1
ATOM 1281 O O . GLN A 1 173 ? -17.257 -2.609 20.154 1.00 94.81 173 GLN A O 1
ATOM 1286 N N . ARG A 1 174 ? -18.616 -3.986 21.298 1.00 93.56 174 ARG A N 1
ATOM 1287 C CA . ARG A 1 174 ? -17.559 -4.547 22.156 1.00 93.56 174 ARG A CA 1
ATOM 1288 C C . ARG A 1 174 ? -16.552 -5.370 21.357 1.00 93.56 174 ARG A C 1
ATOM 1290 O O . ARG A 1 174 ? -15.349 -5.213 21.568 1.00 93.56 174 ARG A O 1
ATOM 1297 N N . ALA A 1 175 ? -17.019 -6.203 20.428 1.00 94.31 175 ALA A N 1
ATOM 1298 C CA . ALA A 1 175 ? -16.143 -6.963 19.538 1.00 94.31 175 ALA A CA 1
ATOM 1299 C C . ALA A 1 175 ? -15.294 -6.029 18.658 1.00 94.31 175 ALA A C 1
ATOM 1301 O O . ALA A 1 175 ? -14.081 -6.217 18.542 1.00 94.31 175 ALA A O 1
ATOM 1302 N N . ALA A 1 176 ? -15.903 -4.973 18.108 1.00 91.81 176 ALA A N 1
ATOM 1303 C CA . ALA A 1 176 ? -15.193 -3.959 17.334 1.00 91.81 176 ALA A CA 1
ATOM 1304 C C . ALA A 1 176 ? -14.147 -3.205 18.175 1.00 91.81 176 ALA A C 1
ATOM 1306 O O . ALA A 1 176 ? -13.021 -3.007 17.717 1.00 91.81 176 ALA A O 1
ATOM 1307 N N . LEU A 1 177 ? -14.478 -2.822 19.415 1.00 94.00 177 LEU A N 1
ATOM 1308 C CA . LEU A 1 177 ? -13.539 -2.165 20.331 1.00 94.00 177 LEU A CA 1
ATOM 1309 C C . LEU A 1 177 ? -12.358 -3.081 20.680 1.00 94.00 177 LEU A C 1
ATOM 1311 O O . LEU A 1 177 ? -11.212 -2.632 20.696 1.00 94.00 177 LEU A O 1
ATOM 1315 N N . ALA A 1 178 ? -12.616 -4.369 20.920 1.00 93.19 178 ALA A N 1
ATOM 1316 C CA . ALA A 1 178 ? -11.567 -5.348 21.185 1.00 93.19 178 ALA A CA 1
ATOM 1317 C C . ALA A 1 178 ? -10.596 -5.473 20.001 1.00 93.19 178 ALA A C 1
ATOM 1319 O O . ALA A 1 178 ? -9.385 -5.430 20.209 1.00 93.19 178 ALA A O 1
ATOM 1320 N N . ALA A 1 179 ? -11.111 -5.548 18.770 1.00 91.06 179 ALA A N 1
ATOM 1321 C CA . ALA A 1 179 ? -10.286 -5.585 17.563 1.00 91.06 179 ALA A CA 1
ATOM 1322 C C . ALA A 1 179 ? -9.421 -4.320 17.415 1.00 91.06 179 ALA A C 1
ATOM 1324 O O . ALA A 1 179 ? -8.216 -4.422 17.194 1.00 91.06 179 ALA A O 1
ATOM 1325 N N . VAL A 1 180 ? -10.001 -3.131 17.625 1.00 90.06 180 VAL A N 1
ATOM 1326 C CA . VAL A 1 180 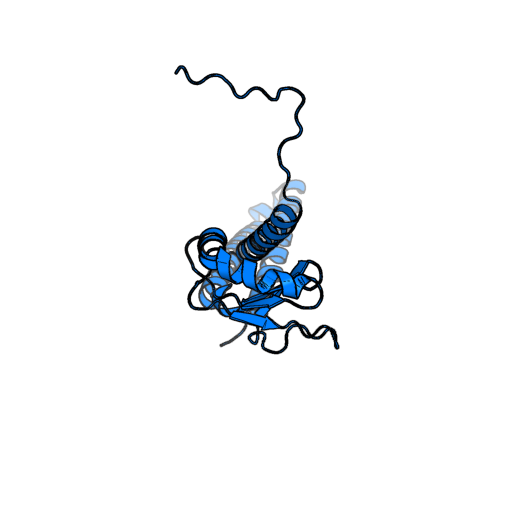? -9.262 -1.852 17.584 1.00 90.06 180 VAL A CA 1
ATOM 1327 C C . VAL A 1 180 ? -8.144 -1.813 18.632 1.00 90.06 180 VAL A C 1
ATOM 1329 O O . VAL A 1 180 ? -7.035 -1.368 18.338 1.00 90.06 180 VAL A O 1
ATOM 1332 N N . ASN A 1 181 ? -8.403 -2.313 19.842 1.00 90.31 181 ASN A N 1
ATOM 1333 C CA . ASN A 1 181 ? -7.413 -2.364 20.918 1.00 90.31 181 ASN A CA 1
ATOM 1334 C C . ASN A 1 181 ? -6.285 -3.373 20.664 1.00 90.31 181 ASN A C 1
ATOM 1336 O O . ASN A 1 181 ? -5.173 -3.162 21.146 1.00 90.31 181 ASN A O 1
ATOM 1340 N N . ILE A 1 182 ? -6.548 -4.455 19.926 1.00 89.31 182 ILE A N 1
ATOM 1341 C CA . ILE A 1 182 ? -5.502 -5.378 19.466 1.00 89.31 182 ILE A CA 1
ATOM 1342 C C . ILE A 1 182 ? -4.603 -4.658 18.460 1.00 89.31 182 ILE A C 1
ATOM 1344 O O . ILE A 1 182 ? -3.399 -4.571 18.690 1.00 89.31 182 ILE A O 1
ATOM 1348 N N . SER A 1 183 ? -5.182 -4.033 17.430 1.00 82.94 183 SER A N 1
ATOM 1349 C CA . SER A 1 183 ? -4.406 -3.286 16.431 1.00 82.94 183 SER A CA 1
ATOM 1350 C C . SER A 1 183 ? -3.570 -2.160 17.053 1.00 82.94 183 SER A C 1
ATOM 1352 O O . SER A 1 183 ? -2.428 -1.959 16.661 1.00 82.94 183 SER A O 1
ATOM 1354 N N . LEU A 1 184 ? -4.081 -1.465 18.079 1.00 85.56 184 LEU A N 1
ATOM 1355 C CA . LEU A 1 184 ? -3.323 -0.445 18.822 1.00 85.56 184 LEU A CA 1
ATOM 1356 C C . LEU A 1 184 ? -2.074 -0.987 19.536 1.00 85.56 184 LEU A C 1
ATOM 1358 O O . LEU A 1 184 ? -1.118 -0.232 19.726 1.00 85.56 184 LEU A O 1
ATOM 1362 N N . LYS A 1 185 ? -2.091 -2.257 19.959 1.00 84.19 185 LYS A N 1
ATOM 1363 C CA . LYS A 1 185 ? -0.955 -2.925 20.617 1.00 84.19 185 LYS A CA 1
ATOM 1364 C C . LYS A 1 185 ? 0.073 -3.452 19.622 1.00 84.19 185 LYS A C 1
ATOM 1366 O O . LYS A 1 185 ? 1.241 -3.538 19.975 1.00 84.19 185 LYS A O 1
ATOM 1371 N N . GLU A 1 186 ? -0.367 -3.822 18.423 1.00 79.25 186 GLU A N 1
ATOM 1372 C CA . GLU A 1 186 ? 0.495 -4.337 17.351 1.00 79.25 186 GLU A CA 1
ATOM 1373 C C . GLU A 1 186 ? 1.229 -3.226 16.590 1.00 79.25 186 GLU A C 1
ATOM 1375 O O . GLU A 1 186 ? 2.206 -3.503 15.897 1.00 79.25 186 GLU A O 1
ATOM 1380 N N . LEU A 1 187 ? 0.796 -1.967 16.731 1.00 75.19 187 LEU A N 1
ATOM 1381 C CA . LEU A 1 187 ? 1.535 -0.834 16.184 1.00 75.19 187 LEU A CA 1
ATOM 1382 C C . LEU A 1 187 ? 2.943 -0.766 16.799 1.00 75.19 187 LEU A C 1
ATOM 1384 O O . LEU A 1 187 ? 3.050 -0.770 18.031 1.00 75.19 187 LEU A O 1
ATOM 1388 N N . PRO A 1 188 ? 4.003 -0.636 15.977 1.00 66.31 188 PRO A N 1
ATOM 1389 C CA . PRO A 1 188 ? 5.369 -0.526 16.472 1.00 66.31 188 PRO A CA 1
ATOM 1390 C C . PRO A 1 188 ? 5.482 0.615 17.494 1.00 66.31 188 PRO A C 1
ATOM 1392 O O . PRO A 1 188 ? 4.940 1.708 17.296 1.00 66.31 188 PRO A O 1
ATOM 1395 N N . SER A 1 189 ? 6.123 0.327 18.628 1.00 57.94 189 SER A N 1
ATOM 1396 C CA . SER A 1 189 ? 6.555 1.345 19.587 1.00 57.94 189 SER A CA 1
ATOM 1397 C C . SER A 1 189 ? 7.821 2.022 19.066 1.00 57.94 189 SER A C 1
ATOM 1399 O O . SER A 1 189 ? 8.632 1.342 18.437 1.00 57.94 189 SER A O 1
ATOM 1401 N N . GLU A 1 190 ? 7.969 3.325 19.333 1.00 47.53 190 GLU A N 1
ATOM 1402 C CA . GLU A 1 190 ? 9.248 4.046 19.179 1.00 47.53 190 GLU A CA 1
ATOM 1403 C C . GLU A 1 190 ? 10.434 3.280 19.785 1.00 47.53 190 GLU A C 1
ATOM 1405 O O . GLU A 1 190 ? 10.244 2.613 20.835 1.00 47.53 190 GLU A O 1
#